Protein AF-A0A965V9J8-F1 (afdb_monomer_lite)

Sequence (349 aa):
MTADTRWGLYANRETKGDTLPFVKFGQVTANGVPYIILDPAKAKDGKNVIVLKGGAGRAYSQSFPQSVEIPVGVAATRLHFLGAVGGWAGVQGLPAQTVEIRFVGGRKQVVTHYAGRDFADYYPDDPEVPGSKIAAGLVKNHHVRTLVVGNPCNTNSLIAMNSAAGVPREQFFAMTALDENRARTQLAKKAGTPVESITNLCVWGNHSSTMYPDFFNAKIQNRPVTDVIGHREWLEKDFITIVQKRGAAIIEARGLSSAASAANAVVDTVRRLTTPTPAGDWFSVAVCSDGSYGIEKGLMFSYPIRTDGKKWEIVQGLPVGEFSRAKITATENELKEEKALVADLLPKA

pLDDT: mean 89.22, std 11.16, range [46.84, 98.88]

Secondary structure (DSSP, 8-state):
--B-TTS-SSS-TT-STT----S--EEEEETTEEEEE--TTTSTTS--B---S--STT-GGGGS-S-------S--S----S--EETTTTSTTSEEEEEEEE-TTS-EEEEEEEBTTTBEESSTT---STT----TTTTTTS---EEE-SSSHHHHHHHHHHH-TTS-GGGEEE--HHHHHHHHHHHHHHHTS-GGGEES-EEEB-SSTT-EEETTT-EETTEEHHHHH--HHIIIIIIHHHHHTHHHHHHHHHSS--HHHHHHHHHHHHHHHHSPPPTT--EEEEEE--SGGGPPTT-EEEEEEEE-SS-EEEPP-----HHHHHHHHHHHHHHHHHHHHTGGGSPP-

Structure (mmCIF, N/CA/C/O backbone):
data_AF-A0A965V9J8-F1
#
_entry.id   AF-A0A965V9J8-F1
#
loop_
_atom_site.group_PDB
_atom_site.id
_atom_site.type_symbol
_atom_site.label_atom_id
_atom_site.label_alt_id
_atom_site.label_comp_id
_atom_site.label_asym_id
_atom_site.label_entity_id
_atom_site.label_seq_id
_atom_site.pdbx_PDB_ins_code
_atom_site.Cartn_x
_atom_site.Cartn_y
_atom_site.Cartn_z
_atom_site.occupancy
_atom_site.B_iso_or_equiv
_atom_site.auth_seq_id
_atom_site.auth_comp_id
_atom_site.auth_asym_id
_atom_site.auth_atom_id
_atom_site.pdbx_PDB_model_num
ATOM 1 N N . MET A 1 1 ? 28.118 -18.729 -27.537 1.00 89.25 1 MET A N 1
ATOM 2 C CA . MET A 1 1 ? 27.488 -17.553 -26.892 1.00 89.25 1 MET A CA 1
ATOM 3 C C . MET A 1 1 ? 28.586 -16.576 -26.485 1.00 89.25 1 MET A C 1
ATOM 5 O O . MET A 1 1 ? 29.731 -17.001 -26.376 1.00 89.25 1 MET A O 1
ATOM 9 N N . THR A 1 2 ? 28.292 -15.288 -26.298 1.00 92.50 2 THR A N 1
ATOM 10 C CA . THR A 1 2 ? 29.314 -14.273 -25.949 1.00 92.50 2 THR A CA 1
ATOM 11 C C . THR A 1 2 ? 29.105 -13.640 -24.583 1.00 92.50 2 THR A C 1
ATOM 13 O O . THR A 1 2 ? 30.096 -13.225 -23.986 1.00 92.50 2 THR A O 1
ATOM 16 N N . ALA A 1 3 ? 27.880 -13.648 -24.051 1.00 92.56 3 ALA A N 1
ATOM 17 C CA . ALA A 1 3 ? 27.557 -13.004 -22.782 1.00 92.56 3 ALA A CA 1
ATOM 18 C C . ALA A 1 3 ? 26.721 -13.893 -21.841 1.00 92.56 3 ALA A C 1
ATOM 20 O O . ALA A 1 3 ? 26.091 -14.869 -22.262 1.00 92.56 3 ALA A O 1
ATOM 21 N N . ASP A 1 4 ? 26.753 -13.530 -20.558 1.00 93.00 4 ASP A N 1
ATOM 22 C CA . ASP A 1 4 ? 26.039 -14.148 -19.435 1.00 93.00 4 ASP A CA 1
ATOM 23 C C . ASP A 1 4 ? 24.933 -13.194 -18.974 1.00 93.00 4 ASP A C 1
ATOM 25 O O . ASP A 1 4 ? 25.220 -12.083 -18.524 1.00 93.00 4 ASP A O 1
ATOM 29 N N . THR A 1 5 ? 23.674 -13.623 -19.065 1.00 89.62 5 THR A N 1
ATOM 30 C CA . THR A 1 5 ? 22.523 -12.761 -18.757 1.00 89.62 5 THR A CA 1
ATOM 31 C C . THR A 1 5 ? 22.351 -12.397 -17.284 1.00 89.62 5 THR A C 1
ATOM 33 O O . THR A 1 5 ? 21.452 -11.624 -16.957 1.00 89.62 5 THR A O 1
ATOM 36 N N . ARG A 1 6 ? 23.188 -12.919 -16.379 1.00 88.00 6 ARG A N 1
ATOM 37 C CA . ARG A 1 6 ? 23.206 -12.519 -14.959 1.00 88.00 6 ARG A CA 1
ATOM 38 C C . ARG A 1 6 ? 23.906 -11.173 -14.725 1.00 88.00 6 ARG A C 1
ATOM 40 O O . ARG A 1 6 ? 23.769 -10.590 -13.645 1.00 88.00 6 ARG A O 1
ATOM 47 N N . TRP A 1 7 ? 24.649 -10.687 -15.717 1.00 90.81 7 TRP A N 1
ATOM 48 C CA . TRP A 1 7 ? 25.423 -9.444 -15.670 1.00 90.81 7 TRP A CA 1
ATOM 49 C C . TRP A 1 7 ? 24.949 -8.464 -16.740 1.00 90.81 7 TRP A C 1
ATOM 51 O O . TRP A 1 7 ? 24.237 -8.851 -17.668 1.00 90.81 7 TRP A O 1
ATOM 61 N N . GLY A 1 8 ? 25.339 -7.197 -16.595 1.00 88.38 8 GLY A N 1
ATOM 62 C CA . GLY A 1 8 ? 25.054 -6.182 -17.604 1.00 88.38 8 GLY A CA 1
ATOM 63 C C . GLY A 1 8 ? 25.696 -6.526 -18.948 1.00 88.38 8 GLY A C 1
ATOM 64 O O . GLY A 1 8 ? 26.808 -7.069 -19.005 1.00 88.38 8 GLY A O 1
ATOM 65 N N . LEU A 1 9 ? 24.954 -6.272 -20.026 1.00 88.25 9 LEU A N 1
ATOM 66 C CA . LEU A 1 9 ? 25.251 -6.796 -21.363 1.00 88.25 9 LEU A CA 1
ATOM 67 C C . LEU A 1 9 ? 25.902 -5.771 -22.296 1.00 88.25 9 LEU A C 1
ATOM 69 O O . LEU A 1 9 ? 26.694 -6.161 -23.153 1.00 88.25 9 LEU A O 1
ATOM 73 N N . TYR A 1 10 ? 25.598 -4.480 -22.151 1.00 85.75 10 TYR A N 1
ATOM 74 C CA . TYR A 1 10 ? 26.015 -3.446 -23.099 1.00 85.75 10 TYR A CA 1
ATOM 75 C C . TYR A 1 10 ? 26.977 -2.439 -22.477 1.00 85.75 10 TYR A C 1
ATOM 77 O O . TYR A 1 10 ? 28.063 -2.236 -23.028 1.00 85.75 10 TYR A O 1
ATOM 85 N N . ALA A 1 11 ? 26.598 -1.811 -21.359 1.00 85.56 11 ALA A N 1
ATOM 86 C CA . ALA A 1 11 ? 27.325 -0.682 -20.777 1.00 85.56 11 ALA A CA 1
ATOM 87 C C . ALA A 1 11 ? 28.535 -1.129 -19.942 1.00 85.56 11 ALA A C 1
ATOM 89 O O . ALA A 1 11 ? 29.664 -0.743 -20.244 1.00 85.56 11 ALA A O 1
ATOM 90 N N . ASN A 1 12 ? 28.308 -1.957 -18.920 1.00 89.06 12 ASN A N 1
ATOM 91 C CA . ASN A 1 12 ? 29.317 -2.639 -18.099 1.00 89.06 12 ASN A CA 1
ATOM 92 C C . ASN A 1 12 ? 28.675 -3.827 -17.362 1.00 89.06 12 ASN A C 1
ATOM 94 O O . ASN A 1 12 ? 27.459 -3.988 -17.404 1.00 89.06 12 ASN A O 1
ATOM 98 N N . ARG A 1 13 ? 29.477 -4.662 -16.689 1.00 88.81 13 ARG A N 1
ATOM 99 C CA . ARG A 1 13 ? 28.992 -5.899 -16.046 1.00 88.81 13 ARG A CA 1
ATOM 100 C C . ARG A 1 13 ? 28.085 -5.635 -14.841 1.00 88.81 13 ARG A C 1
ATOM 102 O O . ARG A 1 13 ? 27.276 -6.492 -14.477 1.00 88.81 13 ARG A O 1
ATOM 109 N N . GLU A 1 14 ? 28.225 -4.473 -14.220 1.00 88.62 14 GLU A N 1
ATOM 110 C CA . GLU A 1 14 ? 27.513 -4.061 -13.015 1.00 88.62 14 GLU A CA 1
ATOM 111 C C . GLU A 1 14 ? 26.159 -3.411 -13.332 1.00 88.62 14 GLU A C 1
ATOM 113 O O . GLU A 1 14 ? 25.278 -3.368 -12.470 1.00 88.62 14 GLU A O 1
ATOM 118 N N . THR A 1 15 ? 25.967 -2.947 -14.569 1.00 81.81 15 THR A N 1
ATOM 119 C CA . THR A 1 15 ? 24.733 -2.298 -15.018 1.00 81.81 15 THR A CA 1
ATOM 120 C C . THR A 1 15 ? 23.590 -3.305 -14.975 1.00 81.81 15 THR A C 1
ATOM 122 O O . THR A 1 15 ? 23.635 -4.359 -15.595 1.00 81.81 15 THR A O 1
ATOM 125 N N . LYS A 1 16 ? 22.556 -3.014 -14.180 1.00 74.81 16 LYS A N 1
ATOM 126 C CA . LYS A 1 16 ? 21.383 -3.896 -14.057 1.00 74.81 16 LYS A CA 1
ATOM 127 C C . LYS A 1 16 ? 20.303 -3.596 -15.091 1.00 74.81 16 LYS A C 1
ATOM 129 O O . LYS A 1 16 ? 19.555 -4.499 -15.454 1.00 74.81 16 LYS A O 1
ATOM 134 N N . GLY A 1 17 ? 20.253 -2.356 -15.581 1.00 70.31 17 GLY A N 1
ATOM 135 C CA . GLY A 1 17 ? 19.243 -1.892 -16.535 1.00 70.31 17 GLY A CA 1
ATOM 136 C C . GLY A 1 17 ? 19.316 -2.549 -17.915 1.00 70.31 17 GLY A C 1
ATOM 137 O O . GLY A 1 17 ? 18.330 -2.516 -18.639 1.00 70.31 17 GLY A O 1
ATOM 138 N N . ASP A 1 18 ? 20.441 -3.173 -18.265 1.00 75.81 18 ASP A N 1
ATOM 139 C CA . ASP A 1 18 ? 20.640 -3.888 -19.529 1.00 75.81 18 ASP A CA 1
ATOM 140 C C . ASP A 1 18 ? 20.826 -5.406 -19.356 1.00 75.81 18 ASP A C 1
ATOM 142 O O . ASP A 1 18 ? 21.338 -6.089 -20.243 1.00 75.81 18 ASP A O 1
ATOM 146 N N . THR A 1 19 ? 20.404 -5.953 -18.216 1.00 82.25 19 THR A N 1
ATOM 147 C CA . THR A 1 19 ? 20.368 -7.406 -17.994 1.00 82.25 19 THR A CA 1
ATOM 148 C C . THR A 1 19 ? 19.148 -8.043 -18.670 1.00 82.25 19 THR A C 1
ATOM 150 O O . THR A 1 19 ? 18.129 -7.390 -18.888 1.00 82.25 19 THR A O 1
ATOM 153 N N . LEU A 1 20 ? 19.221 -9.347 -18.967 1.00 77.94 20 LEU A N 1
ATOM 154 C CA . LEU A 1 20 ? 18.093 -10.135 -19.490 1.00 77.94 20 LEU A CA 1
ATOM 155 C C . LEU A 1 20 ? 17.695 -11.238 -18.492 1.00 77.94 20 LEU A C 1
ATOM 157 O O . LEU A 1 20 ? 18.110 -12.392 -18.639 1.00 77.94 20 LEU A O 1
ATOM 161 N N . PRO A 1 21 ? 16.912 -10.918 -17.448 1.00 75.50 21 PRO A N 1
ATOM 162 C CA . PRO A 1 21 ? 16.489 -11.912 -16.472 1.00 75.50 21 PRO A CA 1
ATOM 163 C C . PRO A 1 21 ? 15.456 -12.868 -17.084 1.00 75.50 21 PRO A C 1
ATOM 165 O O . PRO A 1 21 ? 14.362 -12.465 -17.475 1.00 75.50 21 PRO A O 1
ATOM 168 N N . PHE A 1 22 ? 15.781 -14.160 -17.133 1.00 75.94 22 PHE A N 1
ATOM 169 C CA . PHE A 1 22 ? 14.836 -15.200 -17.537 1.00 75.94 22 PHE A CA 1
ATOM 170 C C . PHE A 1 22 ? 14.153 -15.816 -16.315 1.00 75.94 22 PHE A C 1
ATOM 172 O O . PHE A 1 22 ? 14.812 -16.273 -15.385 1.00 75.94 22 PHE A O 1
ATOM 179 N N . VAL A 1 23 ? 12.819 -15.877 -16.346 1.00 71.94 23 VAL A N 1
ATOM 180 C CA . VAL A 1 23 ? 11.998 -16.497 -15.284 1.00 71.94 23 VAL A CA 1
ATOM 181 C C . VAL A 1 23 ? 12.105 -18.026 -15.306 1.00 71.94 23 VAL A C 1
ATOM 183 O O . VAL A 1 23 ? 11.914 -18.690 -14.290 1.00 71.94 23 VAL A O 1
ATOM 186 N N . LYS A 1 24 ? 12.410 -18.603 -16.473 1.00 78.94 24 LYS A N 1
ATOM 187 C CA . LYS A 1 24 ? 12.528 -20.047 -16.676 1.00 78.94 24 LYS A CA 1
ATOM 188 C C . LYS A 1 24 ? 13.646 -20.361 -17.666 1.00 78.94 24 LYS A C 1
ATOM 190 O O . LYS A 1 24 ? 13.729 -19.742 -18.724 1.00 78.94 24 LYS A O 1
ATOM 195 N N . PHE A 1 25 ? 14.439 -21.377 -17.338 1.00 86.75 25 PHE A N 1
ATOM 196 C CA . PHE A 1 25 ? 15.420 -21.999 -18.228 1.00 86.75 25 PHE A CA 1
ATOM 197 C C . PHE A 1 25 ? 14.926 -23.372 -18.714 1.00 86.75 25 PHE A C 1
ATOM 199 O O . PHE A 1 25 ? 14.024 -23.971 -18.123 1.00 86.75 25 PHE A O 1
ATOM 206 N N . GLY A 1 26 ? 15.523 -23.885 -19.787 1.00 88.06 26 GLY A N 1
ATOM 207 C CA . GLY A 1 26 ? 15.118 -25.120 -20.454 1.00 88.06 26 GLY A CA 1
ATOM 208 C C . GLY A 1 26 ? 14.052 -24.886 -21.523 1.00 88.06 26 GLY A C 1
ATOM 209 O O . GLY A 1 26 ? 14.009 -23.829 -22.152 1.00 88.06 26 GLY A O 1
ATOM 210 N N . GLN A 1 27 ? 13.205 -25.889 -21.758 1.00 89.12 27 GLN A N 1
ATOM 211 C CA . GLN A 1 27 ? 12.199 -25.824 -22.813 1.00 89.12 27 GLN A CA 1
ATOM 212 C C . GLN A 1 27 ? 11.064 -24.849 -22.455 1.00 89.12 27 GLN A C 1
ATOM 214 O O . GLN A 1 27 ? 10.390 -24.969 -21.419 1.00 89.12 27 GLN A O 1
ATOM 219 N N . VAL A 1 28 ? 10.846 -23.889 -23.349 1.00 84.19 28 VAL A N 1
ATOM 220 C CA . VAL A 1 28 ? 9.768 -22.900 -23.305 1.00 84.19 28 VAL A CA 1
ATOM 221 C C . VAL A 1 28 ? 9.106 -22.809 -24.675 1.00 84.19 28 VAL A C 1
ATOM 223 O O . VAL A 1 28 ? 9.735 -23.099 -25.687 1.00 84.19 28 VAL A O 1
ATOM 226 N N . THR A 1 29 ? 7.849 -22.384 -24.721 1.00 80.56 29 THR A N 1
ATOM 227 C CA . THR A 1 29 ? 7.136 -22.154 -25.982 1.00 80.56 29 THR A CA 1
ATOM 228 C C . THR A 1 29 ? 6.704 -20.698 -26.038 1.00 80.56 29 THR A C 1
ATOM 230 O O . THR A 1 29 ? 6.077 -20.214 -25.099 1.00 80.56 29 THR A O 1
ATOM 233 N N . ALA A 1 30 ? 7.013 -20.009 -27.133 1.00 73.81 30 ALA A N 1
ATOM 234 C CA . ALA A 1 30 ? 6.567 -18.644 -27.395 1.00 73.81 30 ALA A CA 1
ATOM 235 C C . ALA A 1 30 ? 5.931 -18.587 -28.788 1.00 73.81 30 ALA A C 1
ATOM 237 O O . ALA A 1 30 ? 6.538 -19.026 -29.760 1.00 73.81 30 ALA A O 1
ATOM 238 N N . ASN A 1 31 ? 4.692 -18.090 -28.888 1.00 74.25 31 ASN A N 1
ATOM 239 C CA . ASN A 1 31 ? 3.922 -18.039 -30.143 1.00 74.25 31 ASN A CA 1
ATOM 240 C C . ASN A 1 31 ? 3.857 -19.387 -30.893 1.00 74.25 31 ASN A C 1
ATOM 242 O O . ASN A 1 31 ? 3.966 -19.439 -32.114 1.00 74.25 31 ASN A O 1
ATOM 246 N N . GLY A 1 32 ? 3.724 -20.494 -30.154 1.00 80.56 32 GLY A N 1
ATOM 247 C CA . GLY A 1 32 ? 3.697 -21.847 -30.724 1.00 80.56 32 GLY A CA 1
ATOM 248 C C . GLY A 1 32 ? 5.060 -22.384 -31.180 1.00 80.56 32 GLY A C 1
ATOM 249 O O . GLY A 1 32 ? 5.134 -23.526 -31.623 1.00 80.56 32 GLY A O 1
ATOM 250 N N . VAL A 1 33 ? 6.141 -21.609 -31.037 1.00 79.31 33 VAL A N 1
ATOM 251 C CA . VAL A 1 33 ? 7.507 -22.024 -31.378 1.00 79.31 33 VAL A CA 1
ATOM 252 C C . VAL A 1 33 ? 8.245 -22.474 -30.112 1.00 79.31 33 VAL A C 1
ATOM 254 O O . VAL A 1 33 ? 8.288 -21.721 -29.132 1.00 79.31 33 VAL A O 1
ATOM 257 N N . PRO A 1 34 ? 8.818 -23.690 -30.090 1.00 81.19 34 PRO A N 1
ATOM 258 C CA . PRO A 1 34 ? 9.616 -24.158 -28.967 1.00 81.19 34 PRO A CA 1
ATOM 259 C C . PRO A 1 34 ? 11.022 -23.544 -28.997 1.00 81.19 34 PRO A C 1
ATOM 261 O O . PRO A 1 34 ? 11.698 -23.546 -30.023 1.00 81.19 34 PRO A O 1
ATOM 264 N N . TYR A 1 35 ? 11.483 -23.087 -27.838 1.00 84.00 35 TYR A N 1
ATOM 265 C CA . TYR A 1 35 ? 12.840 -22.615 -27.590 1.00 84.00 35 TYR A CA 1
ATOM 266 C C . TYR A 1 35 ? 13.450 -23.375 -26.415 1.00 84.00 35 TYR A C 1
ATOM 268 O O . TYR A 1 35 ? 12.754 -23.783 -25.484 1.00 84.00 35 TYR A O 1
ATOM 276 N N . ILE A 1 36 ? 14.771 -23.527 -26.439 1.00 86.12 36 ILE A N 1
ATOM 277 C CA . ILE A 1 36 ? 15.546 -24.007 -25.296 1.00 86.12 36 ILE A CA 1
ATOM 278 C C . ILE A 1 36 ? 16.350 -22.820 -24.775 1.00 86.12 36 ILE A C 1
ATOM 280 O O . ILE A 1 36 ? 17.315 -22.396 -25.407 1.00 86.12 36 ILE A O 1
ATOM 284 N N . ILE A 1 37 ? 15.945 -22.273 -23.629 1.00 87.12 37 ILE A N 1
ATOM 285 C CA . ILE A 1 37 ? 16.686 -21.197 -22.966 1.00 87.12 37 ILE A CA 1
ATOM 286 C C . ILE A 1 37 ? 17.807 -21.829 -22.142 1.00 87.12 37 ILE A C 1
ATOM 288 O O . ILE A 1 37 ? 17.550 -22.602 -21.217 1.00 87.12 37 ILE A O 1
ATOM 292 N N . LEU A 1 38 ? 19.056 -21.503 -22.468 1.00 89.94 38 LEU A N 1
ATOM 293 C CA . LEU A 1 38 ? 20.221 -22.013 -21.750 1.00 89.94 38 LEU A CA 1
ATOM 294 C C . LEU A 1 38 ? 20.376 -21.322 -20.390 1.00 89.94 38 LEU A C 1
ATOM 296 O O . LEU A 1 38 ? 20.289 -20.097 -20.285 1.00 89.94 38 LEU A O 1
ATOM 300 N N . ASP A 1 39 ? 20.640 -22.124 -19.361 1.00 92.38 39 ASP A N 1
ATOM 301 C CA . ASP A 1 39 ? 20.962 -21.652 -18.015 1.00 92.38 39 ASP A CA 1
ATOM 302 C C . ASP A 1 39 ? 22.462 -21.311 -17.936 1.00 92.38 39 ASP A C 1
ATOM 304 O O . ASP A 1 39 ? 23.291 -22.223 -18.045 1.00 92.38 39 ASP A O 1
ATOM 308 N N . PRO A 1 40 ? 22.845 -20.037 -17.738 1.00 92.81 40 PRO A N 1
ATOM 309 C CA . PRO A 1 40 ? 24.250 -19.645 -17.674 1.00 92.81 40 PRO A CA 1
ATOM 310 C C . PRO A 1 40 ? 24.965 -20.246 -16.458 1.00 92.81 40 PRO A C 1
ATOM 312 O O . PRO A 1 40 ? 26.178 -20.418 -16.495 1.00 92.81 40 PRO A O 1
ATOM 315 N N . ALA A 1 41 ? 24.250 -20.628 -15.394 1.00 91.62 41 ALA A N 1
ATOM 316 C CA . ALA A 1 41 ? 24.854 -21.324 -14.259 1.00 91.62 41 ALA A CA 1
ATOM 317 C C . ALA A 1 41 ? 25.255 -22.771 -14.593 1.00 91.62 41 ALA A C 1
ATOM 319 O O . ALA A 1 41 ? 26.088 -23.349 -13.899 1.00 91.62 41 ALA A O 1
ATOM 320 N N . LYS A 1 42 ? 24.673 -23.354 -15.649 1.00 92.44 42 LYS A N 1
ATOM 321 C CA . LYS A 1 42 ? 24.945 -24.726 -16.110 1.00 92.44 42 LYS A CA 1
ATOM 322 C C . LYS A 1 42 ? 25.746 -24.772 -17.413 1.00 92.44 42 LYS A C 1
ATOM 324 O O . LYS A 1 42 ? 26.225 -25.837 -17.797 1.00 92.44 42 LYS A O 1
ATOM 329 N N . ALA A 1 43 ? 25.878 -23.644 -18.108 1.00 89.62 43 ALA A N 1
ATOM 330 C CA . ALA A 1 43 ? 26.661 -23.534 -19.330 1.00 89.62 43 ALA A CA 1
ATOM 331 C C . ALA A 1 43 ? 28.163 -23.661 -19.032 1.00 89.62 43 ALA A C 1
ATOM 333 O O . ALA A 1 43 ? 28.678 -23.040 -18.105 1.00 89.62 43 ALA A O 1
ATOM 334 N N . LYS A 1 44 ? 28.886 -24.428 -19.858 1.00 88.19 44 LYS A N 1
ATOM 335 C CA . LYS A 1 44 ? 30.325 -24.705 -19.677 1.00 88.19 44 LYS A CA 1
ATOM 336 C C . LYS A 1 44 ? 31.189 -23.437 -19.642 1.00 88.19 44 LYS A C 1
ATOM 338 O O . LYS A 1 44 ? 32.196 -23.404 -18.947 1.00 88.19 44 LYS A O 1
ATOM 343 N N . ASP A 1 45 ? 30.810 -22.418 -20.405 1.00 89.12 45 ASP A N 1
ATOM 344 C CA . ASP A 1 45 ? 31.500 -21.128 -20.503 1.00 89.12 45 ASP A CA 1
ATOM 345 C C . ASP A 1 45 ? 30.783 -20.004 -19.735 1.00 89.12 45 ASP A C 1
ATOM 347 O O . ASP A 1 45 ? 31.195 -18.846 -19.814 1.00 89.12 45 ASP A O 1
ATOM 351 N N . GLY A 1 46 ? 29.710 -20.336 -19.008 1.00 92.00 46 GLY A N 1
ATOM 352 C CA . GLY A 1 46 ? 28.868 -19.384 -18.290 1.00 92.00 46 GLY A CA 1
ATOM 353 C C . GLY A 1 46 ? 27.999 -18.492 -19.180 1.00 92.00 46 GLY A C 1
ATOM 354 O O . GLY A 1 46 ? 27.343 -17.594 -18.660 1.00 92.00 46 GLY A O 1
ATOM 355 N N . LYS A 1 47 ? 27.989 -18.693 -20.505 1.00 92.81 47 LYS A N 1
ATOM 356 C CA . LYS A 1 47 ? 27.345 -17.790 -21.467 1.00 92.81 47 LYS A CA 1
ATOM 357 C C . LYS A 1 47 ? 26.093 -18.428 -22.054 1.00 92.81 47 LYS A C 1
ATOM 359 O O . LYS A 1 47 ? 26.077 -19.603 -22.410 1.00 92.81 47 LYS A O 1
ATOM 364 N N . ASN A 1 48 ? 25.045 -17.633 -22.225 1.00 91.31 48 ASN A N 1
ATOM 365 C CA . ASN A 1 48 ? 23.744 -18.116 -22.692 1.00 91.31 48 ASN A CA 1
ATOM 366 C C . ASN A 1 48 ? 23.081 -17.226 -23.753 1.00 91.31 48 ASN A C 1
ATOM 368 O O . ASN A 1 48 ? 22.062 -17.632 -24.307 1.00 91.31 48 ASN A O 1
ATOM 372 N N . VAL A 1 49 ? 23.665 -16.069 -24.085 1.00 90.19 49 VAL A N 1
ATOM 373 C CA . VAL A 1 49 ? 23.185 -15.185 -25.163 1.00 90.19 49 VAL A CA 1
ATOM 374 C C . VAL A 1 49 ? 24.319 -14.684 -26.057 1.00 90.19 49 VAL A C 1
ATOM 376 O O . VAL A 1 49 ? 25.507 -14.779 -25.723 1.00 90.19 49 VAL A O 1
ATOM 379 N N . ILE A 1 50 ? 23.948 -14.159 -27.223 1.00 89.00 50 ILE A N 1
ATOM 380 C CA . ILE A 1 50 ? 24.868 -13.548 -28.182 1.00 89.00 50 ILE A CA 1
ATOM 381 C C . ILE A 1 50 ? 24.674 -12.044 -28.135 1.00 89.00 50 ILE A C 1
ATOM 383 O O . ILE A 1 50 ? 23.644 -11.529 -28.550 1.00 89.00 50 ILE A O 1
ATOM 387 N N . VAL A 1 51 ? 25.704 -11.360 -27.664 1.00 89.38 51 VAL A N 1
ATOM 388 C CA . VAL A 1 51 ? 25.892 -9.923 -27.816 1.00 89.38 51 VAL A CA 1
ATOM 389 C C . VAL A 1 51 ? 27.135 -9.728 -28.675 1.00 89.38 51 VAL A C 1
ATOM 391 O O . VAL A 1 51 ? 28.214 -10.226 -28.340 1.00 89.38 51 VAL A O 1
ATOM 394 N N . LEU A 1 52 ? 26.969 -9.079 -29.821 1.00 89.00 52 LEU A N 1
ATOM 395 C CA . LEU A 1 52 ? 28.072 -8.770 -30.726 1.00 89.00 52 LEU A CA 1
ATOM 396 C C . LEU A 1 52 ? 28.684 -7.415 -30.374 1.00 89.00 52 LEU A C 1
ATOM 398 O O . LEU A 1 52 ? 28.098 -6.624 -29.633 1.00 89.00 52 LEU A O 1
ATOM 402 N N . LYS A 1 53 ? 29.869 -7.155 -30.926 1.00 90.00 53 LYS A N 1
ATOM 403 C CA . LYS A 1 53 ? 30.555 -5.870 -30.801 1.00 90.00 53 LYS A CA 1
ATOM 404 C C . LYS A 1 53 ? 29.645 -4.703 -31.199 1.00 90.00 53 LYS A C 1
ATOM 406 O O . LYS A 1 53 ? 29.172 -4.666 -32.332 1.00 90.00 53 LYS A O 1
ATOM 411 N N . GLY A 1 54 ? 29.468 -3.726 -30.312 1.00 84.31 54 GLY A N 1
ATOM 412 C CA . GLY A 1 54 ? 28.638 -2.546 -30.573 1.00 84.31 54 GLY A CA 1
ATOM 413 C C . GLY A 1 54 ? 28.616 -1.549 -29.412 1.00 84.31 54 GLY A C 1
ATOM 414 O O . GLY A 1 54 ? 29.443 -1.630 -28.508 1.00 84.31 54 GLY A O 1
ATOM 415 N N . GLY A 1 55 ? 27.669 -0.606 -29.448 1.00 77.38 55 GLY A N 1
ATOM 416 C CA . GLY A 1 55 ? 27.456 0.396 -28.394 1.00 77.38 55 GLY A CA 1
ATOM 417 C C . GLY A 1 55 ? 28.298 1.673 -28.537 1.00 77.38 55 GLY A C 1
ATOM 418 O O . GLY A 1 55 ? 29.293 1.713 -29.259 1.00 77.38 55 GLY A O 1
ATOM 419 N N . ALA A 1 56 ? 27.889 2.746 -27.854 1.00 74.75 56 ALA A N 1
ATOM 420 C CA . ALA A 1 56 ? 28.560 4.046 -27.922 1.00 74.75 56 ALA A CA 1
ATOM 421 C C . ALA A 1 56 ? 29.872 4.081 -27.108 1.00 74.75 56 ALA A C 1
ATOM 423 O O . ALA A 1 56 ? 29.945 3.557 -25.996 1.00 74.75 56 ALA A O 1
ATOM 424 N N . GLY A 1 57 ? 30.901 4.765 -27.624 1.00 79.56 57 GLY A N 1
ATOM 425 C CA . GLY A 1 57 ? 32.118 5.101 -26.872 1.00 79.56 57 GLY A CA 1
ATOM 426 C C . GLY A 1 57 ? 32.838 3.896 -26.245 1.00 79.56 57 GLY A C 1
ATOM 427 O O . GLY A 1 57 ? 33.286 3.001 -26.954 1.00 79.56 57 GLY A O 1
ATOM 428 N N . ARG A 1 58 ? 32.980 3.900 -24.907 1.00 80.69 58 ARG A N 1
ATOM 429 C CA . ARG A 1 58 ? 33.674 2.864 -24.106 1.00 80.69 58 ARG A CA 1
ATOM 430 C C . ARG A 1 58 ? 32.739 1.763 -23.575 1.00 80.69 58 ARG A C 1
ATOM 432 O O . ARG A 1 58 ? 33.032 1.178 -22.534 1.00 80.69 58 ARG A O 1
ATOM 439 N N . ALA A 1 59 ? 31.603 1.521 -24.227 1.00 87.12 59 ALA A N 1
ATOM 440 C CA . ALA A 1 59 ? 30.665 0.478 -23.815 1.00 87.12 59 ALA A CA 1
ATOM 441 C C . ALA A 1 59 ? 31.363 -0.888 -23.693 1.00 87.12 59 ALA A C 1
ATOM 443 O O . ALA A 1 59 ? 32.176 -1.253 -24.540 1.00 87.12 59 ALA A O 1
ATOM 444 N N . TYR A 1 60 ? 31.028 -1.667 -22.666 1.00 89.69 60 TYR A N 1
ATOM 445 C CA . TYR A 1 60 ? 31.589 -3.003 -22.452 1.00 89.69 60 TYR A CA 1
ATOM 446 C C . TYR A 1 60 ? 31.398 -3.932 -23.655 1.00 89.69 60 TYR A C 1
ATOM 448 O O . TYR A 1 60 ? 32.308 -4.685 -24.008 1.00 89.69 60 TYR A O 1
ATOM 456 N N . SER A 1 61 ? 30.268 -3.809 -24.351 1.00 89.81 61 SER A N 1
ATOM 457 C CA . SER A 1 61 ? 29.993 -4.541 -25.592 1.00 89.81 61 SER A CA 1
ATOM 458 C C . SER A 1 61 ? 30.997 -4.265 -26.723 1.00 89.81 61 SER A C 1
ATOM 460 O O . SER A 1 61 ? 31.150 -5.114 -27.594 1.00 89.81 61 SER A O 1
ATOM 462 N N . GLN A 1 62 ? 31.786 -3.182 -26.692 1.00 91.00 62 GLN A N 1
ATOM 463 C CA . GLN A 1 62 ? 32.903 -2.973 -27.633 1.00 91.00 62 GLN A CA 1
ATOM 464 C C . GLN A 1 62 ? 34.023 -4.019 -27.492 1.00 91.00 62 GLN A C 1
ATOM 466 O O . GLN A 1 62 ? 34.821 -4.194 -28.415 1.00 91.00 62 GLN A O 1
ATOM 471 N N . SER A 1 63 ? 34.090 -4.718 -26.353 1.00 91.56 63 SER A N 1
ATOM 472 C CA . SER A 1 63 ? 35.045 -5.810 -26.114 1.00 91.56 63 SER A CA 1
ATOM 473 C C . SER A 1 63 ? 34.594 -7.162 -26.682 1.00 91.56 63 SER A C 1
ATOM 475 O O . SER A 1 63 ? 35.380 -8.108 -26.721 1.00 91.56 63 SER A O 1
ATOM 477 N N . PHE A 1 64 ? 33.339 -7.277 -27.122 1.00 92.62 64 PHE A N 1
ATOM 478 C CA . PHE A 1 64 ? 32.791 -8.514 -27.670 1.00 92.62 64 PHE A CA 1
ATOM 479 C C . PHE A 1 64 ? 33.215 -8.738 -29.126 1.00 92.62 64 PHE A C 1
ATOM 481 O O . PHE A 1 64 ? 33.636 -7.801 -29.808 1.00 92.62 64 PHE A O 1
ATOM 488 N N . PRO A 1 65 ? 33.149 -9.984 -29.631 1.00 94.00 65 PRO A N 1
ATOM 489 C CA . PRO A 1 65 ? 33.508 -10.265 -31.014 1.00 94.00 65 PRO A CA 1
ATOM 490 C C . PRO A 1 65 ? 32.466 -9.707 -31.994 1.00 94.00 65 PRO A C 1
ATOM 492 O O . PRO A 1 65 ? 31.281 -9.591 -31.680 1.00 94.00 65 PRO A O 1
ATOM 495 N N . GLN A 1 66 ? 32.907 -9.384 -33.211 1.00 92.12 66 GLN A N 1
ATOM 496 C CA . GLN A 1 66 ? 32.022 -8.939 -34.299 1.00 92.12 66 GLN A CA 1
ATOM 497 C C . GLN A 1 66 ? 31.201 -10.083 -34.910 1.00 92.12 66 GLN A C 1
ATOM 499 O O . GLN A 1 66 ? 30.169 -9.836 -35.527 1.00 92.12 66 GLN A O 1
ATOM 504 N N . SER A 1 67 ? 31.641 -11.328 -34.740 1.00 92.56 67 SER A N 1
ATOM 505 C CA . SER A 1 67 ? 30.978 -12.517 -35.266 1.00 92.56 67 SER A CA 1
ATOM 506 C C . SER A 1 67 ? 31.103 -13.685 -34.292 1.00 92.56 67 SER A C 1
ATOM 508 O O . SER A 1 67 ? 32.012 -13.744 -33.463 1.00 92.56 67 SER A O 1
ATOM 510 N N . VAL A 1 68 ? 30.154 -14.616 -34.378 1.00 92.56 68 VAL A N 1
ATOM 511 C CA . VAL A 1 68 ? 30.127 -15.849 -33.586 1.00 92.56 68 VAL A CA 1
ATOM 512 C C . VAL A 1 68 ? 29.731 -16.987 -34.507 1.00 92.56 68 VAL A C 1
ATOM 514 O O . VAL A 1 68 ? 28.752 -16.875 -35.241 1.00 92.56 68 VAL A O 1
ATOM 517 N N . GLU A 1 69 ? 30.466 -18.091 -34.434 1.00 92.00 69 GLU A N 1
ATOM 518 C CA . GLU A 1 69 ? 30.092 -19.338 -35.090 1.00 92.00 69 GLU A CA 1
ATOM 519 C C . GLU A 1 69 ? 29.374 -20.250 -34.091 1.00 92.00 69 GLU A C 1
ATOM 521 O O . GLU A 1 69 ? 29.804 -20.399 -32.944 1.00 92.00 69 GLU A O 1
ATOM 526 N N . ILE A 1 70 ? 28.255 -20.841 -34.514 1.00 87.38 70 ILE A N 1
ATOM 527 C CA . ILE A 1 70 ? 27.462 -21.754 -33.688 1.00 87.38 70 ILE A CA 1
ATOM 528 C C . ILE A 1 70 ? 27.318 -23.072 -34.445 1.00 87.38 70 ILE A C 1
ATOM 530 O O . ILE A 1 70 ? 26.572 -23.124 -35.426 1.00 87.38 70 ILE A O 1
ATOM 534 N N . PRO A 1 71 ? 27.991 -24.147 -34.007 1.00 85.81 71 PRO A N 1
ATOM 535 C CA . PRO A 1 71 ? 27.786 -25.454 -34.604 1.00 85.81 71 PRO A CA 1
ATOM 536 C C . PRO A 1 71 ? 26.388 -25.963 -34.238 1.00 85.81 71 PRO A C 1
ATOM 538 O O . PRO A 1 71 ? 26.038 -26.080 -33.062 1.00 85.81 71 PRO A O 1
ATOM 541 N N . VAL A 1 72 ? 25.585 -26.278 -35.253 1.00 82.25 72 VAL A N 1
ATOM 542 C CA . VAL A 1 72 ? 24.253 -26.866 -35.080 1.00 82.25 72 VAL A CA 1
ATOM 543 C C . VAL A 1 72 ? 24.344 -28.350 -35.420 1.00 82.25 72 VAL A C 1
ATOM 545 O O . VAL A 1 72 ? 24.456 -28.728 -36.580 1.00 82.25 72 VAL A O 1
ATOM 548 N N . GLY A 1 73 ? 24.321 -29.199 -34.391 1.00 78.50 73 GLY A N 1
ATOM 549 C CA . GLY A 1 73 ? 24.448 -30.658 -34.515 1.00 78.50 73 GLY A CA 1
ATOM 550 C C . GLY A 1 73 ? 23.137 -31.391 -34.808 1.00 78.50 73 GLY A C 1
ATOM 551 O O . GLY A 1 73 ? 23.023 -32.572 -34.500 1.00 78.50 73 GLY A O 1
ATOM 552 N N . VAL A 1 74 ? 22.126 -30.695 -35.333 1.00 80.94 74 VAL A N 1
ATOM 553 C CA . VAL A 1 74 ? 20.795 -31.253 -35.601 1.00 80.94 74 VAL A CA 1
ATOM 554 C C . VAL A 1 74 ? 20.342 -30.897 -37.011 1.00 80.94 74 VAL A C 1
ATOM 556 O O . VAL A 1 74 ? 20.587 -29.792 -37.494 1.00 80.94 74 VAL A O 1
ATOM 559 N N . ALA A 1 75 ? 19.653 -31.829 -37.669 1.00 83.69 75 ALA A N 1
ATOM 560 C CA . ALA A 1 75 ? 18.954 -31.523 -38.909 1.00 83.69 75 ALA A CA 1
ATOM 561 C C . ALA A 1 75 ? 17.810 -30.541 -38.606 1.00 83.69 75 ALA A C 1
ATOM 563 O O . ALA A 1 75 ? 16.950 -30.823 -37.772 1.00 83.69 75 ALA A O 1
ATOM 564 N N . ALA A 1 76 ? 17.802 -29.392 -39.279 1.00 79.62 76 ALA A N 1
ATOM 565 C CA . ALA A 1 76 ? 16.786 -28.360 -39.109 1.00 79.62 76 ALA A CA 1
ATOM 566 C C . ALA A 1 76 ? 16.232 -27.933 -40.471 1.00 79.62 76 ALA A C 1
ATOM 568 O O . ALA A 1 76 ? 16.980 -27.755 -41.430 1.00 79.62 76 ALA A O 1
ATOM 569 N N . THR A 1 77 ? 14.915 -27.745 -40.553 1.00 81.31 77 THR A N 1
ATOM 570 C CA . THR A 1 77 ? 14.242 -27.222 -41.756 1.00 81.31 77 THR A CA 1
ATOM 571 C C . THR A 1 77 ? 14.010 -25.712 -41.689 1.00 81.31 77 THR A C 1
ATOM 573 O O . THR A 1 77 ? 13.736 -25.091 -42.715 1.00 81.31 77 THR A O 1
ATOM 576 N N . ARG A 1 78 ? 14.114 -25.110 -40.496 1.00 80.56 78 ARG A N 1
ATOM 577 C CA . ARG A 1 78 ? 13.944 -23.672 -40.236 1.00 80.56 78 ARG A CA 1
ATOM 578 C C . ARG A 1 78 ? 14.852 -23.220 -39.095 1.00 80.56 78 ARG A C 1
ATOM 580 O O . ARG A 1 78 ? 15.135 -23.998 -38.187 1.00 80.56 78 ARG A O 1
ATOM 587 N N . LEU A 1 79 ? 15.251 -21.951 -39.128 1.00 80.88 79 LEU A N 1
ATOM 588 C CA . LEU A 1 79 ? 15.934 -21.265 -38.033 1.00 80.88 79 LEU A CA 1
ATOM 589 C C . LEU A 1 79 ? 15.073 -20.082 -37.591 1.00 80.88 79 LEU A C 1
ATOM 591 O O . LEU A 1 79 ? 14.624 -19.298 -38.426 1.00 80.88 79 LEU A O 1
ATOM 595 N N . HIS A 1 80 ? 14.841 -19.969 -36.286 1.00 78.06 80 HIS A N 1
ATOM 596 C CA . HIS A 1 80 ? 14.091 -18.874 -35.680 1.00 78.06 80 HIS A CA 1
ATOM 597 C C . HIS A 1 80 ? 14.993 -18.129 -34.698 1.00 78.06 80 HIS A C 1
ATOM 599 O O . HIS A 1 80 ? 15.654 -18.754 -33.870 1.00 78.06 80 HIS A O 1
ATOM 605 N N . PHE A 1 81 ? 14.980 -16.800 -34.759 1.00 75.81 81 PHE A N 1
ATOM 606 C CA . PHE A 1 81 ? 15.717 -15.935 -33.842 1.00 75.81 81 PHE A CA 1
ATOM 607 C C . PHE A 1 81 ? 14.730 -15.299 -32.865 1.00 75.81 81 PHE A C 1
ATOM 609 O O . PHE A 1 81 ? 13.763 -14.662 -33.279 1.00 75.81 81 PHE A O 1
ATOM 616 N N . LEU A 1 82 ? 14.938 -15.517 -31.565 1.00 68.12 82 LEU A N 1
ATOM 617 C CA . LEU A 1 82 ? 14.131 -14.907 -30.510 1.00 68.12 82 LEU A CA 1
ATOM 618 C C . LEU A 1 82 ? 14.823 -13.622 -30.045 1.00 68.12 82 LEU A C 1
ATOM 620 O O . LEU A 1 82 ? 15.849 -13.702 -29.377 1.00 68.12 82 LEU A O 1
ATOM 624 N N . GLY A 1 83 ? 14.259 -12.463 -30.389 1.00 67.56 83 GLY A N 1
ATOM 625 C CA . GLY A 1 83 ? 14.738 -11.161 -29.909 1.00 67.56 83 GLY A CA 1
ATOM 626 C C . GLY A 1 83 ? 15.739 -10.470 -30.835 1.00 67.56 83 GLY A C 1
ATOM 627 O O . GLY A 1 83 ? 16.914 -10.341 -30.507 1.00 67.56 83 GLY A O 1
ATOM 628 N N . ALA A 1 84 ? 15.255 -9.966 -31.968 1.00 72.81 84 ALA A N 1
ATOM 629 C CA . ALA A 1 84 ? 16.001 -9.038 -32.809 1.00 72.81 84 ALA A CA 1
ATOM 630 C C . ALA A 1 84 ? 15.779 -7.605 -32.297 1.00 72.81 84 ALA A C 1
ATOM 632 O O . ALA A 1 84 ? 14.968 -6.860 -32.838 1.00 72.81 84 ALA A O 1
ATOM 633 N N . VAL A 1 85 ? 16.435 -7.259 -31.188 1.00 71.38 85 VAL A N 1
ATOM 634 C CA . VAL A 1 85 ? 16.362 -5.924 -30.575 1.00 71.38 85 VAL A CA 1
ATOM 635 C C . VAL A 1 85 ? 17.770 -5.346 -30.496 1.00 71.38 85 VAL A C 1
ATOM 637 O O . VAL A 1 85 ? 18.697 -6.039 -30.077 1.00 71.38 85 VAL A O 1
ATOM 640 N N . GLY A 1 86 ? 17.942 -4.096 -30.913 1.00 73.25 86 GLY A N 1
ATOM 641 C CA . GLY A 1 86 ? 19.208 -3.369 -30.843 1.00 73.25 86 GLY A CA 1
ATOM 642 C C . GLY A 1 86 ? 19.024 -1.981 -30.240 1.00 73.25 86 GLY A C 1
ATOM 643 O O . GLY A 1 86 ? 17.910 -1.485 -30.139 1.00 73.25 86 GLY A O 1
ATOM 644 N N . GLY A 1 87 ? 20.120 -1.350 -29.820 1.00 68.75 87 GLY A N 1
ATOM 645 C CA . GLY A 1 87 ? 20.109 0.070 -29.470 1.00 68.75 87 GLY A CA 1
ATOM 646 C C . GLY A 1 87 ? 20.390 0.921 -30.690 1.00 68.75 87 GLY A C 1
ATOM 647 O O . GLY A 1 87 ? 21.416 0.699 -31.334 1.00 68.75 87 GLY A O 1
ATOM 648 N N . TRP A 1 88 ? 19.515 1.888 -30.975 1.00 66.06 88 TRP A N 1
ATOM 649 C CA . TRP A 1 88 ? 19.589 2.736 -32.173 1.00 66.06 88 TRP A CA 1
ATOM 650 C C . TRP A 1 88 ? 19.358 1.952 -33.476 1.00 66.06 88 TRP A C 1
ATOM 652 O O . TRP A 1 88 ? 19.871 2.307 -34.538 1.00 66.06 88 TRP A O 1
ATOM 662 N N . ALA A 1 89 ? 18.598 0.856 -33.389 1.00 69.62 89 ALA A N 1
ATOM 663 C CA . ALA A 1 89 ? 18.232 -0.001 -34.514 1.00 69.62 89 ALA A CA 1
ATOM 664 C C . ALA A 1 89 ? 17.007 0.516 -35.297 1.00 69.62 89 ALA A C 1
ATOM 666 O O . ALA A 1 89 ? 16.538 -0.179 -36.197 1.00 69.62 89 ALA A O 1
ATOM 667 N N . GLY A 1 90 ? 16.524 1.726 -34.994 1.00 65.62 90 GLY A N 1
ATOM 668 C CA . GLY A 1 90 ? 15.419 2.381 -35.703 1.00 65.62 90 GLY A CA 1
ATOM 669 C C . GLY A 1 90 ? 15.769 3.066 -37.023 1.00 65.62 90 GLY A C 1
ATOM 670 O O . GLY A 1 90 ? 14.884 3.508 -37.755 1.00 65.62 90 GLY A O 1
ATOM 671 N N . VAL A 1 91 ? 17.055 3.139 -37.390 1.00 66.00 91 VAL A N 1
ATOM 672 C CA . VAL A 1 91 ? 17.472 3.711 -38.683 1.00 66.00 91 VAL A CA 1
ATOM 673 C C . VAL A 1 91 ? 17.094 2.752 -39.816 1.00 66.00 91 VAL A C 1
ATOM 675 O O . VAL A 1 91 ? 17.851 1.840 -40.161 1.00 66.00 91 VAL A O 1
ATOM 678 N N . GLN A 1 92 ? 15.905 2.955 -40.386 1.00 68.19 92 GLN A N 1
ATOM 679 C CA . GLN A 1 92 ? 15.332 2.084 -41.411 1.00 68.19 92 GLN A CA 1
ATOM 680 C C . GLN A 1 92 ? 16.298 1.861 -42.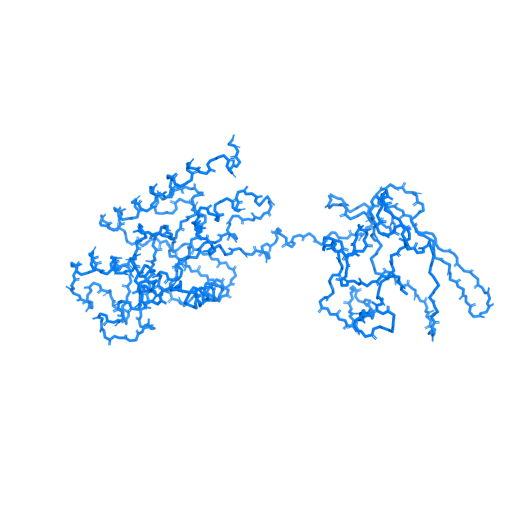584 1.00 68.19 92 GLN A C 1
ATOM 682 O O . GLN A 1 92 ? 16.785 2.801 -43.212 1.00 68.19 92 GLN A O 1
ATOM 687 N N . GLY A 1 93 ? 16.544 0.587 -42.905 1.00 72.75 93 GLY A N 1
ATOM 688 C CA . GLY A 1 93 ? 17.237 0.180 -44.132 1.00 72.75 93 GLY A CA 1
ATOM 689 C C . GLY A 1 93 ? 18.745 -0.056 -44.015 1.00 72.75 93 GLY A C 1
ATOM 690 O O . GLY A 1 93 ? 19.350 -0.503 -44.991 1.00 72.75 93 GLY A O 1
ATOM 691 N N . LEU A 1 94 ? 19.361 0.150 -42.846 1.00 82.88 94 LEU A N 1
ATOM 692 C CA . LEU A 1 94 ? 20.752 -0.264 -42.622 1.00 82.88 94 LEU A CA 1
ATOM 693 C C . LEU A 1 94 ? 20.846 -1.763 -42.272 1.00 82.88 94 LEU A C 1
ATOM 695 O O . LEU A 1 94 ? 20.008 -2.264 -41.519 1.00 82.88 94 LEU A O 1
ATOM 699 N N . PRO A 1 95 ? 21.860 -2.502 -42.765 1.00 86.38 95 PRO A N 1
ATOM 700 C CA . PRO A 1 95 ? 22.133 -3.864 -42.307 1.00 86.38 95 PRO A CA 1
ATOM 701 C C . PRO A 1 95 ? 22.441 -3.896 -40.801 1.00 86.38 95 PRO A C 1
ATOM 703 O O . PRO A 1 95 ? 23.420 -3.304 -40.355 1.00 86.38 95 PRO A O 1
ATOM 706 N N . ALA A 1 96 ? 21.622 -4.607 -40.025 1.00 82.75 96 ALA A N 1
ATOM 707 C CA . ALA A 1 96 ? 21.778 -4.763 -38.577 1.00 82.75 96 ALA A CA 1
ATOM 708 C C . ALA A 1 96 ? 22.544 -6.044 -38.213 1.00 82.75 96 ALA A C 1
ATOM 710 O O . ALA A 1 96 ? 23.400 -6.045 -37.330 1.00 82.75 96 ALA A O 1
ATOM 711 N N . GLN A 1 97 ? 22.263 -7.145 -38.914 1.00 87.25 97 GLN A N 1
ATOM 712 C CA . GLN A 1 97 ? 22.932 -8.429 -38.712 1.00 87.25 97 GLN A CA 1
ATOM 713 C C . GLN A 1 97 ? 22.990 -9.201 -40.028 1.00 87.25 97 GLN A C 1
ATOM 715 O O . GLN A 1 97 ? 22.046 -9.183 -40.810 1.00 87.25 97 GLN A O 1
ATOM 720 N N . THR A 1 98 ? 24.078 -9.933 -40.254 1.00 90.38 98 THR A N 1
ATOM 721 C CA . THR A 1 98 ? 24.143 -10.944 -41.314 1.00 90.38 98 THR A CA 1
ATOM 722 C C . THR A 1 98 ? 24.317 -12.323 -40.695 1.00 90.38 98 THR A C 1
ATOM 724 O O . THR A 1 98 ? 25.183 -12.521 -39.844 1.00 90.38 98 THR A O 1
ATOM 727 N N . VAL A 1 99 ? 23.492 -13.273 -41.127 1.00 90.69 99 VAL A N 1
ATOM 728 C CA . VAL A 1 99 ? 23.556 -14.681 -40.741 1.00 90.69 99 VAL A CA 1
ATOM 729 C C . VAL A 1 99 ? 24.008 -15.484 -41.952 1.00 90.69 99 VAL A C 1
ATOM 731 O O . VAL A 1 99 ? 23.308 -15.559 -42.962 1.00 90.69 99 VAL A O 1
ATOM 734 N N . GLU A 1 100 ? 25.177 -16.106 -41.842 1.00 93.94 100 GLU A N 1
ATOM 735 C CA . GLU A 1 100 ? 25.667 -17.064 -42.829 1.00 93.94 100 GLU A CA 1
ATOM 736 C C . GLU A 1 100 ? 25.412 -18.492 -42.335 1.00 93.94 100 GLU A C 1
ATOM 738 O O . GLU A 1 100 ? 25.930 -18.916 -41.304 1.00 93.94 100 GLU A O 1
ATOM 743 N N . ILE A 1 101 ? 24.621 -19.248 -43.093 1.00 92.00 101 ILE A N 1
ATOM 744 C CA . ILE A 1 101 ? 24.305 -20.652 -42.837 1.00 92.00 101 ILE A CA 1
ATOM 745 C C . ILE A 1 101 ? 25.154 -21.506 -43.775 1.00 92.00 101 ILE A C 1
ATOM 747 O O . ILE A 1 101 ? 25.048 -21.402 -45.001 1.00 92.00 101 ILE A O 1
ATOM 751 N N . ARG A 1 102 ? 25.975 -22.382 -43.194 1.00 91.25 102 ARG A N 1
ATOM 752 C CA . ARG A 1 102 ? 26.792 -23.361 -43.918 1.00 91.25 102 ARG A CA 1
ATOM 753 C C . ARG A 1 102 ? 26.189 -24.748 -43.744 1.00 91.25 102 ARG A C 1
ATOM 755 O O . ARG A 1 102 ? 26.086 -25.246 -42.629 1.00 91.25 102 ARG A O 1
ATOM 762 N N . PHE A 1 103 ? 25.776 -25.360 -44.847 1.00 89.19 103 PHE A N 1
ATOM 763 C CA . PHE A 1 103 ? 25.195 -26.700 -44.849 1.00 89.19 103 PHE A CA 1
ATOM 764 C C . PHE A 1 103 ? 26.298 -27.761 -44.958 1.00 89.19 103 PHE A C 1
ATOM 766 O O . PHE A 1 103 ? 27.339 -27.515 -45.564 1.00 89.19 103 PHE A O 1
ATOM 773 N N . VAL A 1 104 ? 26.043 -28.968 -44.438 1.00 86.56 104 VAL A N 1
ATOM 774 C CA . VAL A 1 104 ? 26.996 -30.102 -44.448 1.00 86.56 104 VAL A CA 1
ATOM 775 C C . VAL A 1 104 ? 27.505 -30.435 -45.863 1.00 86.56 104 VAL A C 1
ATOM 777 O O . VAL A 1 104 ? 28.655 -30.817 -46.027 1.00 86.56 104 VAL A O 1
ATOM 780 N N . GLY A 1 105 ? 26.692 -30.206 -46.901 1.00 86.81 105 GLY A N 1
ATOM 781 C CA . GLY A 1 105 ? 27.079 -30.369 -48.312 1.00 86.81 105 GLY A CA 1
ATOM 782 C C . GLY A 1 105 ? 27.853 -29.193 -48.926 1.00 86.81 105 GLY A C 1
ATOM 783 O O . GLY A 1 105 ? 27.896 -29.072 -50.144 1.00 86.81 105 GLY A O 1
ATOM 784 N N . GLY A 1 106 ? 28.383 -28.266 -48.122 1.00 88.00 106 GLY A N 1
ATOM 785 C CA . GLY A 1 106 ? 29.175 -27.118 -48.583 1.00 88.00 106 GLY A CA 1
ATOM 786 C C . GLY A 1 106 ? 28.368 -25.938 -49.136 1.00 88.00 106 GLY A C 1
ATOM 787 O O . GLY A 1 106 ? 28.927 -24.858 -49.339 1.00 88.00 106 GLY A O 1
ATOM 788 N N . ARG A 1 107 ? 27.050 -26.095 -49.338 1.00 92.62 107 ARG A N 1
ATOM 789 C CA . ARG A 1 107 ? 26.158 -24.986 -49.713 1.00 92.62 107 ARG A CA 1
ATOM 790 C C . ARG A 1 107 ? 26.212 -23.891 -48.646 1.00 92.62 107 ARG A C 1
ATOM 792 O O . ARG A 1 107 ? 26.228 -24.180 -47.449 1.00 92.62 107 ARG A O 1
ATOM 799 N N . LYS A 1 108 ? 26.168 -22.635 -49.089 1.00 93.50 108 LYS A N 1
ATOM 800 C CA . LYS A 1 108 ? 26.056 -21.456 -48.226 1.00 93.50 108 LYS A CA 1
ATOM 801 C C . LYS A 1 108 ? 24.760 -20.710 -48.506 1.00 93.50 108 LYS A C 1
ATOM 803 O O . LYS A 1 108 ? 24.312 -20.651 -49.648 1.00 93.50 108 LYS A O 1
ATOM 808 N N . GLN A 1 109 ? 24.170 -20.143 -47.465 1.00 93.19 109 GLN A N 1
ATOM 809 C CA . GLN A 1 109 ? 23.058 -19.207 -47.560 1.00 93.19 109 GLN A CA 1
ATOM 810 C C . GLN A 1 109 ? 23.357 -18.020 -46.655 1.00 93.19 109 GLN A C 1
ATOM 812 O O . GLN A 1 109 ? 23.692 -18.208 -45.492 1.00 93.19 109 GLN A O 1
ATOM 817 N N . VAL A 1 110 ? 23.228 -16.811 -47.189 1.00 94.00 110 VAL A N 1
ATOM 818 C CA . VAL A 1 110 ? 23.426 -15.573 -46.437 1.00 94.00 110 VAL A CA 1
ATOM 819 C C . VAL A 1 110 ? 22.078 -14.880 -46.315 1.00 94.00 110 VAL A C 1
ATOM 821 O O . VAL A 1 110 ? 21.364 -14.735 -47.306 1.00 94.00 110 VAL A O 1
ATOM 824 N N . VAL A 1 111 ? 21.722 -14.485 -45.098 1.00 91.62 111 VAL A N 1
ATOM 825 C CA . VAL A 1 111 ? 20.523 -13.701 -44.803 1.00 91.62 111 VAL A CA 1
ATOM 826 C C . VAL A 1 111 ? 20.963 -12.422 -44.110 1.00 91.62 111 VAL A C 1
ATOM 828 O O . VAL A 1 111 ? 21.640 -12.474 -43.085 1.00 91.62 111 VAL A O 1
ATOM 831 N N . THR A 1 112 ? 20.585 -11.276 -44.668 1.00 90.50 112 THR A N 1
ATOM 832 C CA . THR A 1 112 ? 20.829 -9.968 -44.056 1.00 90.50 112 THR A CA 1
ATOM 833 C C . THR A 1 112 ? 19.537 -9.453 -43.444 1.00 90.50 112 THR A C 1
ATOM 835 O O . THR A 1 112 ? 18.511 -9.346 -44.117 1.00 90.50 112 THR A O 1
ATOM 838 N N . HIS A 1 113 ? 19.611 -9.138 -42.159 1.00 86.94 113 HIS A N 1
ATOM 839 C CA . HIS A 1 113 ? 18.563 -8.513 -41.376 1.00 86.94 113 HIS A CA 1
ATOM 840 C C . HIS A 1 113 ? 18.821 -7.014 -41.293 1.00 86.94 113 HIS A C 1
ATOM 842 O O . HIS A 1 113 ? 19.963 -6.587 -41.100 1.00 86.94 113 HIS A O 1
ATOM 848 N N . TYR A 1 114 ? 17.766 -6.222 -41.425 1.00 85.88 114 TYR A N 1
ATOM 849 C CA . TYR A 1 114 ? 17.852 -4.771 -41.508 1.00 85.88 114 TYR A CA 1
ATOM 850 C C . TYR A 1 114 ? 17.207 -4.109 -40.286 1.00 85.88 114 TYR A C 1
ATOM 852 O O . TYR A 1 114 ? 16.188 -4.574 -39.766 1.00 85.88 114 TYR A O 1
ATOM 860 N N . ALA A 1 115 ? 17.817 -3.014 -39.843 1.00 82.75 115 ALA A N 1
ATOM 861 C CA . ALA A 1 115 ? 17.291 -2.097 -38.839 1.00 82.75 115 ALA A CA 1
ATOM 862 C C . ALA A 1 115 ? 15.912 -1.555 -39.269 1.00 82.75 115 ALA A C 1
ATOM 864 O O . ALA A 1 115 ? 15.692 -1.299 -40.459 1.00 82.75 115 ALA A O 1
ATOM 865 N N . GLY A 1 116 ? 14.968 -1.457 -38.326 1.00 76.31 116 GLY A N 1
ATOM 866 C CA . GLY A 1 116 ? 13.590 -1.009 -38.571 1.00 76.31 116 GLY A CA 1
ATOM 867 C C . GLY A 1 116 ? 12.763 -1.922 -39.491 1.00 76.31 116 GLY A C 1
ATOM 868 O O . GLY A 1 116 ? 11.732 -1.519 -40.016 1.00 76.31 116 GLY A O 1
ATOM 869 N N . ARG A 1 117 ? 13.222 -3.152 -39.755 1.00 81.44 117 ARG A N 1
ATOM 870 C CA . ARG A 1 117 ? 12.482 -4.146 -40.556 1.00 81.44 117 ARG A CA 1
ATOM 871 C C . ARG A 1 117 ? 12.521 -5.532 -39.941 1.00 81.44 117 ARG A C 1
ATOM 873 O O . ARG A 1 117 ? 11.498 -6.193 -39.851 1.00 81.44 117 ARG A O 1
ATOM 880 N N . ASP A 1 118 ? 13.712 -5.968 -39.558 1.00 81.88 118 ASP A N 1
ATOM 881 C CA . ASP A 1 118 ? 13.957 -7.266 -38.934 1.00 81.88 118 ASP A CA 1
ATOM 882 C C . ASP A 1 118 ? 14.427 -7.098 -37.478 1.00 81.88 118 ASP A C 1
ATOM 884 O O . ASP A 1 118 ? 14.225 -8.004 -36.677 1.00 81.88 118 ASP A O 1
ATOM 888 N N . PHE A 1 119 ? 15.035 -5.947 -37.145 1.00 79.88 119 PHE A N 1
ATOM 889 C CA . PHE A 1 119 ? 15.512 -5.571 -35.809 1.00 79.88 119 PHE A CA 1
ATOM 890 C C . PHE A 1 119 ? 14.772 -4.337 -35.284 1.00 79.88 119 PHE A C 1
ATOM 892 O O . PHE A 1 119 ? 14.768 -3.305 -35.952 1.00 79.88 119 PHE A O 1
ATOM 899 N N . ALA A 1 120 ? 14.176 -4.447 -34.097 1.00 75.88 120 ALA A N 1
ATOM 900 C CA . ALA A 1 120 ? 13.510 -3.346 -33.406 1.00 75.88 120 ALA A CA 1
ATOM 901 C C . ALA A 1 120 ? 14.497 -2.561 -32.536 1.00 75.88 120 ALA A C 1
ATOM 903 O O . ALA A 1 120 ? 15.449 -3.136 -31.998 1.00 75.88 120 ALA A O 1
ATOM 904 N N . ASP A 1 121 ? 14.254 -1.267 -32.358 1.00 74.31 121 ASP A N 1
ATOM 905 C CA . ASP A 1 121 ? 14.906 -0.507 -31.298 1.00 74.31 121 ASP A CA 1
ATOM 906 C C . ASP A 1 121 ? 14.334 -0.891 -29.921 1.00 74.31 121 ASP A C 1
ATOM 908 O O . ASP A 1 121 ? 13.184 -1.322 -29.807 1.00 74.31 121 ASP A O 1
ATOM 912 N N . TYR A 1 122 ? 15.136 -0.766 -28.861 1.00 67.88 122 TYR A N 1
ATOM 913 C CA . TYR A 1 122 ? 14.641 -0.907 -27.490 1.00 67.88 122 TYR A CA 1
ATOM 914 C C . TYR A 1 122 ? 13.974 0.377 -26.969 1.00 67.88 122 TYR A C 1
ATOM 916 O O . TYR A 1 122 ? 13.381 0.342 -25.887 1.00 67.88 122 TYR A O 1
ATOM 924 N N . TYR A 1 123 ? 14.083 1.504 -27.688 1.00 65.62 123 TYR A N 1
ATOM 925 C CA . TYR A 1 123 ? 13.429 2.752 -27.294 1.00 65.62 123 TYR A CA 1
ATOM 926 C C . TYR A 1 123 ? 11.889 2.610 -27.340 1.00 65.62 123 TYR A C 1
ATOM 928 O O . TYR A 1 123 ? 11.348 2.073 -28.305 1.00 65.62 123 TYR A O 1
ATOM 936 N N . PRO A 1 124 ? 11.160 3.028 -26.289 1.00 56.38 124 PRO A N 1
ATOM 937 C CA . PRO A 1 124 ? 9.855 2.444 -25.958 1.00 56.38 124 PRO A CA 1
ATOM 938 C C . PRO A 1 124 ? 8.631 2.966 -26.732 1.00 56.38 124 PRO A C 1
ATOM 940 O O . PRO A 1 124 ? 7.519 2.530 -26.420 1.00 56.38 124 PRO A O 1
ATOM 943 N N . ASP A 1 125 ? 8.790 3.860 -27.710 1.00 58.66 125 ASP A N 1
ATOM 944 C CA . ASP A 1 125 ? 7.663 4.681 -28.180 1.00 58.66 125 ASP A CA 1
ATOM 945 C C . ASP A 1 125 ? 7.072 4.305 -29.556 1.00 58.66 125 ASP A C 1
ATOM 947 O O . ASP A 1 125 ? 5.983 4.782 -29.871 1.00 58.66 125 ASP A O 1
ATOM 951 N N . ASP A 1 126 ? 7.684 3.407 -30.343 1.00 57.41 126 ASP A N 1
ATOM 952 C CA . ASP A 1 126 ? 7.118 2.972 -31.637 1.00 57.41 126 ASP A CA 1
ATOM 953 C C . ASP A 1 126 ? 7.544 1.531 -31.998 1.00 57.41 126 ASP A C 1
ATOM 955 O O . ASP A 1 126 ? 8.736 1.215 -31.948 1.00 57.41 126 ASP A O 1
ATOM 959 N N . PRO A 1 127 ? 6.630 0.598 -32.348 1.00 59.12 127 PRO A N 1
ATOM 960 C CA . PRO A 1 127 ? 7.035 -0.639 -33.002 1.00 59.12 127 PRO A CA 1
ATOM 961 C C . PRO A 1 127 ? 7.499 -0.333 -34.431 1.00 59.12 127 PRO A C 1
ATOM 963 O O . PRO A 1 127 ? 6.766 -0.509 -35.399 1.00 59.12 127 PRO A O 1
ATOM 966 N N . GLU A 1 128 ? 8.769 0.034 -34.569 1.00 67.38 128 GLU A N 1
ATOM 967 C CA . GLU A 1 128 ? 9.400 0.354 -35.856 1.00 67.38 128 GLU A CA 1
ATOM 968 C C . GLU A 1 128 ? 9.537 -0.863 -36.790 1.00 67.38 128 GLU A C 1
ATOM 970 O O . GLU A 1 128 ? 9.981 -0.727 -37.925 1.00 67.38 128 GLU A O 1
ATOM 975 N N . VAL A 1 129 ? 9.154 -2.063 -36.334 1.00 72.25 129 VAL A N 1
ATOM 976 C CA . VAL A 1 129 ? 9.197 -3.311 -37.106 1.00 72.25 129 VAL A CA 1
ATOM 977 C C . VAL A 1 129 ? 7.780 -3.802 -37.436 1.00 72.25 129 VAL A C 1
ATOM 979 O O . VAL A 1 129 ? 7.018 -4.126 -36.516 1.00 72.25 129 VAL A O 1
ATOM 982 N N . PRO A 1 130 ? 7.427 -3.967 -38.727 1.00 70.25 130 PRO A N 1
ATOM 983 C CA . PRO A 1 130 ? 6.122 -4.480 -39.143 1.00 70.25 130 PRO A CA 1
ATOM 984 C C . PRO A 1 130 ? 5.771 -5.837 -38.512 1.00 70.25 130 PRO A C 1
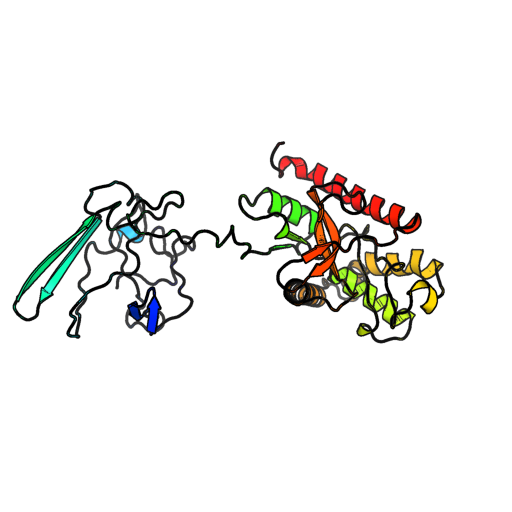ATOM 986 O O . PRO A 1 130 ? 6.520 -6.806 -38.616 1.00 70.25 130 PRO A O 1
ATOM 989 N N . GLY A 1 131 ? 4.599 -5.926 -37.873 1.00 67.62 131 GLY A N 1
ATOM 990 C CA . GLY A 1 131 ? 4.099 -7.155 -37.238 1.00 67.62 131 GLY A CA 1
ATOM 991 C C . GLY A 1 131 ? 4.612 -7.414 -35.815 1.00 67.62 131 GLY A C 1
ATOM 992 O O . GLY A 1 131 ? 4.093 -8.314 -35.145 1.00 67.62 131 GLY A O 1
ATOM 993 N N . SER A 1 132 ? 5.564 -6.616 -35.319 1.00 68.88 132 SER A N 1
ATOM 994 C CA . SER A 1 132 ? 5.955 -6.630 -33.907 1.00 68.88 132 SER A CA 1
ATOM 995 C C . SER A 1 132 ? 4.828 -6.100 -33.023 1.00 68.88 132 SER A C 1
ATOM 997 O O . SER A 1 132 ? 4.071 -5.207 -33.399 1.00 68.88 132 SER A O 1
ATOM 999 N N . LYS A 1 133 ? 4.712 -6.658 -31.816 1.00 66.44 133 LYS A N 1
ATOM 1000 C CA . LYS A 1 133 ? 3.765 -6.201 -30.794 1.00 66.44 133 LYS A CA 1
ATOM 1001 C C . LYS A 1 133 ? 4.552 -5.723 -29.586 1.00 66.44 133 LYS A C 1
ATOM 1003 O O . LYS A 1 133 ? 5.265 -6.521 -28.979 1.00 66.44 133 LYS A O 1
ATOM 1008 N N . ILE A 1 134 ? 4.398 -4.452 -29.216 1.00 64.12 134 ILE A N 1
ATOM 1009 C CA . ILE A 1 134 ? 4.904 -3.968 -27.928 1.00 64.12 134 ILE A CA 1
ATOM 1010 C C . ILE A 1 134 ? 4.173 -4.735 -26.818 1.00 64.12 134 ILE A C 1
ATOM 1012 O O . ILE A 1 134 ? 2.942 -4.787 -26.793 1.00 64.12 134 ILE A O 1
ATOM 1016 N N . ALA A 1 135 ? 4.922 -5.307 -25.873 1.00 60.25 135 ALA A N 1
ATOM 1017 C CA . ALA A 1 135 ? 4.375 -5.842 -24.627 1.00 60.25 135 ALA A CA 1
ATOM 1018 C C . ALA A 1 135 ? 4.068 -4.685 -23.656 1.00 60.25 135 ALA A C 1
ATOM 1020 O O . ALA A 1 135 ? 4.707 -4.520 -22.617 1.00 60.25 135 ALA A O 1
ATOM 1021 N N . ALA A 1 136 ? 3.121 -3.830 -24.045 1.00 51.34 136 ALA A N 1
ATOM 1022 C CA . ALA A 1 136 ? 2.754 -2.643 -23.289 1.00 51.34 136 ALA A CA 1
ATOM 1023 C C . ALA A 1 136 ? 2.022 -3.029 -21.993 1.00 51.34 136 ALA A C 1
ATOM 1025 O O . ALA A 1 136 ? 1.211 -3.954 -21.965 1.00 51.34 136 ALA A O 1
ATOM 1026 N N . GLY A 1 137 ? 2.270 -2.274 -20.919 1.00 50.03 137 GLY A N 1
ATOM 1027 C CA . GLY A 1 137 ? 1.411 -2.305 -19.735 1.00 50.03 137 GLY A CA 1
ATOM 1028 C C . GLY A 1 137 ? 1.885 -3.127 -18.535 1.00 50.03 137 GLY A C 1
ATOM 1029 O O . GLY A 1 137 ? 1.107 -3.300 -17.608 1.00 50.03 137 GLY A O 1
ATOM 1030 N N . LEU A 1 138 ? 3.158 -3.523 -18.439 1.00 50.78 138 LEU A N 1
ATOM 1031 C CA . LEU A 1 138 ? 3.725 -3.947 -17.140 1.00 50.78 138 LEU A CA 1
ATOM 1032 C C . LEU A 1 138 ? 3.548 -2.865 -16.055 1.00 50.78 138 LEU A C 1
ATOM 1034 O O . LEU A 1 138 ? 3.295 -3.174 -14.899 1.00 50.78 138 LEU A O 1
ATOM 1038 N N . VAL A 1 139 ? 3.607 -1.589 -16.439 1.00 49.09 139 VAL A N 1
ATOM 1039 C CA . VAL A 1 139 ? 3.339 -0.453 -15.540 1.00 49.09 139 VAL A CA 1
ATOM 1040 C C . VAL A 1 139 ? 1.879 0.020 -15.647 1.00 49.09 139 VAL A C 1
ATOM 1042 O O . VAL A 1 139 ? 1.237 0.276 -14.633 1.00 49.09 139 VAL A O 1
ATOM 1045 N N . LYS A 1 140 ? 1.321 0.072 -16.869 1.00 46.84 140 LYS A N 1
ATOM 1046 C CA . LYS A 1 140 ? -0.023 0.628 -17.137 1.00 46.84 140 LYS A CA 1
ATOM 1047 C C . LYS A 1 140 ? -1.196 -0.331 -16.856 1.00 46.84 140 LYS A C 1
ATOM 1049 O O . LYS A 1 140 ? -2.275 0.148 -16.543 1.00 46.84 140 LYS A O 1
ATOM 1054 N N . ASN A 1 141 ? -1.014 -1.655 -16.897 1.00 55.69 141 ASN A N 1
ATOM 1055 C CA . ASN A 1 141 ? -2.080 -2.642 -16.634 1.00 55.69 141 ASN A CA 1
ATOM 1056 C C . ASN A 1 141 ? -2.177 -3.020 -15.140 1.00 55.69 141 ASN A C 1
ATOM 1058 O O . ASN A 1 141 ? -2.539 -4.147 -14.811 1.00 55.69 141 ASN A O 1
ATOM 1062 N N . HIS A 1 142 ? -1.833 -2.108 -14.224 1.00 58.38 142 HIS A N 1
ATOM 1063 C CA . HIS A 1 142 ? -1.946 -2.315 -12.771 1.00 58.38 142 HIS A CA 1
ATOM 1064 C C . HIS A 1 142 ? -1.121 -3.489 -12.191 1.00 58.38 142 HIS A C 1
ATOM 1066 O O . HIS A 1 142 ? -1.479 -4.024 -11.141 1.00 58.38 142 HIS A O 1
ATOM 1072 N N . HIS A 1 143 ? -0.023 -3.920 -12.831 1.00 65.31 143 HIS A N 1
ATOM 1073 C CA . HIS A 1 143 ? 0.799 -5.014 -12.275 1.00 65.31 143 HIS A CA 1
ATOM 1074 C C . HIS A 1 143 ? 1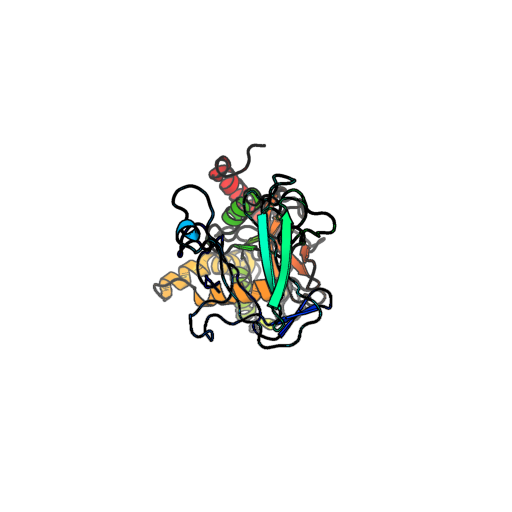.703 -4.564 -11.119 1.00 65.31 143 HIS A C 1
ATOM 1076 O O . HIS A 1 143 ? 2.202 -5.408 -10.376 1.00 65.31 143 HIS A O 1
ATOM 1082 N N . VAL A 1 144 ? 1.921 -3.257 -10.952 1.00 78.81 144 VAL A N 1
ATOM 1083 C CA . VAL A 1 144 ? 2.704 -2.704 -9.843 1.00 78.81 144 VAL A CA 1
ATOM 1084 C C . VAL A 1 144 ? 1.751 -2.108 -8.817 1.00 78.81 144 VAL A C 1
ATOM 1086 O O . VAL A 1 144 ? 1.027 -1.174 -9.137 1.00 78.81 144 VAL A O 1
ATOM 1089 N N . ARG A 1 145 ? 1.792 -2.636 -7.589 1.00 89.25 145 ARG A N 1
ATOM 1090 C CA . ARG A 1 145 ? 1.218 -2.041 -6.371 1.00 89.25 145 ARG A CA 1
ATOM 1091 C C . ARG A 1 145 ? 2.361 -1.659 -5.445 1.00 89.25 145 ARG A C 1
ATOM 1093 O O . ARG A 1 145 ? 3.275 -2.461 -5.256 1.00 89.25 145 ARG A O 1
ATOM 1100 N N . THR A 1 146 ? 2.314 -0.471 -4.858 1.00 93.69 146 THR A N 1
ATOM 1101 C CA . THR A 1 146 ? 3.352 0.023 -3.947 1.00 93.69 146 THR A CA 1
ATOM 1102 C C . THR A 1 146 ? 2.807 0.111 -2.529 1.00 93.69 146 THR A C 1
ATOM 1104 O O . THR A 1 146 ? 1.714 0.614 -2.307 1.00 93.69 146 THR A O 1
ATOM 1107 N N . LEU A 1 147 ? 3.562 -0.378 -1.548 1.00 97.81 147 LEU A N 1
ATOM 1108 C CA . LEU A 1 147 ? 3.234 -0.211 -0.135 1.00 97.81 147 LEU A CA 1
ATO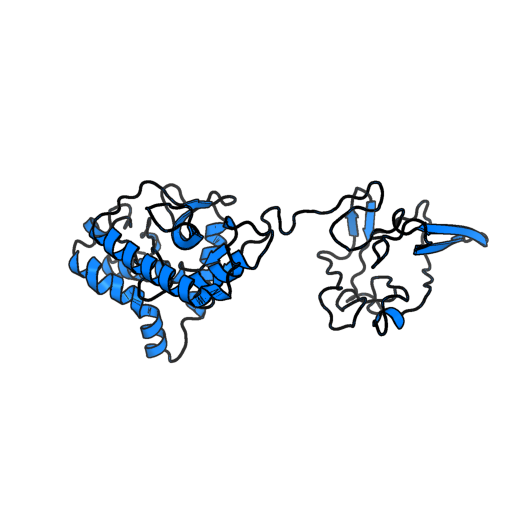M 1109 C C . LEU A 1 147 ? 4.384 0.518 0.546 1.00 97.81 147 LEU A C 1
ATOM 1111 O O . LEU A 1 147 ? 5.461 -0.047 0.739 1.00 97.81 147 LEU A O 1
ATOM 1115 N N . VAL A 1 148 ? 4.154 1.774 0.907 1.00 98.25 148 VAL A N 1
ATOM 1116 C CA . VAL A 1 148 ? 5.147 2.589 1.600 1.00 98.25 148 VAL A CA 1
ATOM 1117 C C . VAL A 1 148 ? 5.069 2.323 3.099 1.00 98.25 148 VAL A C 1
ATOM 1119 O O . VAL A 1 148 ? 4.019 2.456 3.725 1.00 98.25 148 VAL A O 1
ATOM 1122 N N . VAL A 1 149 ? 6.209 1.925 3.663 1.00 97.12 149 VAL A N 1
ATOM 1123 C CA . VAL A 1 149 ? 6.374 1.583 5.086 1.00 97.12 149 VAL A CA 1
ATOM 1124 C C . VAL A 1 149 ? 7.300 2.572 5.794 1.00 97.12 149 VAL A C 1
ATOM 1126 O O . VAL A 1 149 ? 7.136 2.827 6.980 1.00 97.12 149 VAL A O 1
ATOM 1129 N N . GLY A 1 150 ? 8.286 3.123 5.079 1.00 94.50 150 GLY A N 1
ATOM 1130 C CA . GLY A 1 150 ? 9.242 4.075 5.641 1.00 94.50 150 GLY A CA 1
ATOM 1131 C C . GLY A 1 150 ? 8.569 5.395 6.008 1.00 94.50 150 GLY A C 1
ATOM 1132 O O . GLY A 1 150 ? 7.867 5.974 5.179 1.00 94.50 150 GLY A O 1
ATOM 1133 N N . ASN A 1 151 ? 8.803 5.868 7.231 1.00 95.00 151 ASN A N 1
ATOM 1134 C CA . ASN A 1 151 ? 8.187 7.091 7.742 1.00 95.00 151 ASN A CA 1
ATOM 1135 C C . ASN A 1 151 ? 8.781 8.365 7.118 1.00 95.00 151 ASN A C 1
ATOM 1137 O O . ASN A 1 151 ? 9.976 8.372 6.811 1.00 95.00 151 ASN A O 1
ATOM 1141 N N . PRO A 1 152 ? 7.980 9.438 6.963 1.00 97.06 152 PRO A N 1
ATOM 1142 C CA . PRO A 1 152 ? 6.520 9.500 7.153 1.00 97.06 152 PRO A CA 1
ATOM 1143 C C . PRO A 1 152 ? 5.786 8.808 5.990 1.00 97.06 152 PRO A C 1
ATOM 1145 O O . PRO A 1 152 ? 5.860 9.255 4.849 1.00 97.06 152 PRO A O 1
ATOM 1148 N N . CYS A 1 153 ? 5.120 7.671 6.230 1.00 97.94 153 CYS A N 1
ATOM 1149 C CA . CYS A 1 153 ? 4.774 6.761 5.133 1.00 97.94 153 CYS A CA 1
ATOM 1150 C C . CYS A 1 153 ? 3.661 7.301 4.225 1.00 97.94 153 CYS A C 1
ATOM 1152 O O . CYS A 1 153 ? 3.733 7.102 3.011 1.00 97.94 153 CYS A O 1
ATOM 1154 N N . ASN A 1 154 ? 2.690 8.040 4.770 1.00 98.69 154 ASN A N 1
ATOM 1155 C CA . ASN A 1 154 ? 1.656 8.720 3.993 1.00 98.69 154 ASN A CA 1
ATOM 1156 C C . ASN A 1 154 ? 2.279 9.735 3.020 1.00 98.69 154 ASN A C 1
ATOM 1158 O O . ASN A 1 154 ? 2.069 9.639 1.811 1.00 98.69 154 ASN A O 1
ATOM 1162 N N . THR A 1 155 ? 3.106 10.652 3.524 1.00 98.44 155 THR A N 1
ATOM 1163 C CA . THR A 1 155 ? 3.738 11.706 2.713 1.00 98.44 155 THR A CA 1
ATOM 1164 C C . THR A 1 155 ? 4.819 11.165 1.774 1.00 98.44 155 THR A C 1
ATOM 1166 O O . THR A 1 155 ? 4.893 11.577 0.619 1.00 98.44 155 THR A O 1
ATOM 1169 N N . ASN A 1 156 ? 5.581 10.147 2.176 1.00 98.19 156 ASN A N 1
ATOM 1170 C CA . ASN A 1 156 ? 6.480 9.437 1.261 1.00 98.19 156 ASN A CA 1
ATOM 1171 C C . ASN A 1 156 ? 5.704 8.756 0.121 1.00 98.19 156 ASN A C 1
ATOM 1173 O O . ASN A 1 156 ? 6.150 8.775 -1.026 1.00 98.19 156 ASN A O 1
ATOM 1177 N N . SER A 1 157 ? 4.528 8.185 0.407 1.00 98.31 157 SER A N 1
ATOM 1178 C CA . SER A 1 157 ? 3.649 7.616 -0.622 1.00 98.31 157 SER A CA 1
ATOM 1179 C C . SER A 1 157 ? 3.070 8.693 -1.537 1.00 98.31 157 SER A C 1
ATOM 1181 O O . SER A 1 157 ? 3.014 8.494 -2.747 1.00 98.31 157 SER A O 1
ATOM 1183 N N . LEU A 1 158 ? 2.747 9.874 -0.998 1.00 98.06 158 LEU A N 1
ATOM 1184 C CA . LEU A 1 158 ? 2.339 11.037 -1.786 1.00 98.06 158 LEU A CA 1
ATOM 1185 C C . LEU A 1 158 ? 3.440 11.454 -2.775 1.00 98.06 158 LEU A C 1
ATOM 1187 O O . LEU A 1 158 ? 3.155 11.634 -3.960 1.00 98.06 158 LEU A O 1
ATOM 1191 N N . ILE A 1 159 ? 4.687 11.575 -2.315 1.00 96.56 159 ILE A N 1
ATOM 1192 C CA . ILE A 1 159 ? 5.835 11.931 -3.166 1.00 96.56 159 ILE A CA 1
ATOM 1193 C C . ILE A 1 159 ? 6.068 10.855 -4.231 1.00 96.56 159 ILE A C 1
ATOM 1195 O O . ILE A 1 159 ? 6.209 11.178 -5.412 1.00 96.56 159 ILE A O 1
ATOM 1199 N N . ALA A 1 160 ? 6.059 9.577 -3.837 1.00 94.94 160 ALA A N 1
ATOM 1200 C CA . ALA A 1 160 ? 6.242 8.457 -4.756 1.00 94.94 160 ALA A CA 1
ATOM 1201 C C . ALA A 1 160 ? 5.153 8.430 -5.837 1.00 94.94 160 ALA A C 1
ATOM 1203 O O . ALA A 1 160 ? 5.465 8.318 -7.021 1.00 94.94 160 ALA A O 1
ATOM 1204 N N . MET A 1 161 ? 3.888 8.599 -5.442 1.00 95.06 161 MET A N 1
ATOM 1205 C CA . MET A 1 161 ? 2.742 8.650 -6.348 1.00 95.06 161 MET A CA 1
ATOM 1206 C C . MET A 1 161 ? 2.862 9.792 -7.361 1.00 95.06 161 MET A C 1
ATOM 1208 O O . MET A 1 161 ? 2.587 9.594 -8.541 1.00 95.06 161 MET A O 1
ATOM 1212 N N . ASN A 1 162 ? 3.269 10.984 -6.919 1.00 92.00 162 ASN A N 1
ATOM 1213 C CA . ASN A 1 162 ? 3.380 12.146 -7.803 1.00 92.00 162 ASN A CA 1
ATOM 1214 C C . ASN A 1 162 ? 4.651 12.135 -8.671 1.00 92.00 162 ASN A C 1
ATOM 1216 O O . ASN A 1 162 ? 4.668 12.772 -9.721 1.00 92.00 162 ASN A O 1
ATOM 1220 N N . SER A 1 163 ? 5.684 11.390 -8.272 1.00 89.00 163 SER A N 1
ATOM 1221 C CA . SER A 1 163 ? 6.916 11.200 -9.053 1.00 89.00 163 SER A CA 1
ATOM 1222 C C . SER A 1 163 ? 6.829 10.050 -10.069 1.00 89.00 163 SER A C 1
ATOM 1224 O O . SER A 1 163 ? 7.661 9.951 -10.968 1.00 89.00 163 SER A O 1
ATOM 1226 N N . ALA A 1 164 ? 5.842 9.160 -9.946 1.00 86.19 164 ALA A N 1
ATOM 1227 C CA . ALA A 1 164 ? 5.731 7.943 -10.749 1.00 86.19 164 ALA A CA 1
ATOM 1228 C C . ALA A 1 164 ? 4.774 8.110 -11.942 1.00 86.19 164 ALA A C 1
ATOM 1230 O O . ALA A 1 164 ? 3.667 7.562 -11.968 1.00 86.19 164 ALA A O 1
ATOM 1231 N N . ALA A 1 165 ? 5.215 8.852 -12.962 1.00 79.56 165 ALA A N 1
ATOM 1232 C CA . ALA A 1 165 ? 4.444 9.037 -14.189 1.00 79.56 165 ALA A CA 1
ATOM 1233 C C . ALA A 1 165 ? 4.044 7.687 -14.824 1.00 79.56 165 ALA A C 1
ATOM 1235 O O . ALA A 1 165 ? 4.873 6.804 -15.040 1.00 79.56 165 ALA A O 1
ATOM 1236 N N . GLY A 1 166 ? 2.755 7.531 -15.139 1.00 79.94 166 GLY A N 1
ATOM 1237 C CA . GLY A 1 166 ? 2.213 6.329 -15.781 1.00 79.94 166 GLY A CA 1
ATOM 1238 C C . GLY A 1 166 ? 1.805 5.191 -14.838 1.00 79.94 166 GLY A C 1
ATOM 1239 O O . GLY A 1 166 ? 1.267 4.198 -15.329 1.00 79.94 166 GLY A O 1
ATOM 1240 N N . VAL A 1 167 ? 1.998 5.329 -13.519 1.00 84.88 167 VAL A N 1
ATOM 1241 C CA . VAL A 1 167 ? 1.417 4.418 -12.520 1.00 84.88 167 VAL A CA 1
ATOM 1242 C C . VAL A 1 167 ? 0.092 5.006 -12.016 1.00 84.88 167 VAL A C 1
ATOM 1244 O O . VAL A 1 167 ? 0.075 6.150 -11.556 1.00 84.88 167 VAL A O 1
ATOM 1247 N N . PRO A 1 168 ? -1.028 4.266 -12.077 1.00 89.06 168 PRO A N 1
ATOM 1248 C CA . PRO A 1 168 ? -2.302 4.759 -11.565 1.00 89.06 168 PRO A CA 1
ATOM 1249 C C . PRO A 1 168 ? -2.250 5.039 -10.055 1.00 89.06 168 PRO A C 1
ATOM 1251 O O . PRO A 1 168 ? -1.645 4.280 -9.293 1.00 89.06 168 PRO A O 1
ATOM 1254 N N . ARG A 1 169 ? -2.894 6.125 -9.608 1.00 92.44 169 ARG A N 1
ATOM 1255 C CA . ARG A 1 169 ? -2.841 6.599 -8.209 1.00 92.44 169 ARG A CA 1
ATOM 1256 C C . ARG A 1 169 ? -3.388 5.570 -7.222 1.00 92.44 169 ARG A C 1
ATOM 1258 O O . ARG A 1 169 ? -2.894 5.457 -6.107 1.00 92.44 169 ARG A O 1
ATOM 1265 N N . GLU A 1 170 ? -4.355 4.770 -7.656 1.00 92.75 170 GLU A N 1
ATOM 1266 C CA . GLU A 1 170 ? -4.957 3.688 -6.883 1.00 92.75 170 GLU A CA 1
ATOM 1267 C C . GLU A 1 170 ? -4.021 2.490 -6.629 1.00 92.75 170 GLU A C 1
ATOM 1269 O O . GLU A 1 170 ? -4.403 1.533 -5.954 1.00 92.75 170 GLU A O 1
ATOM 1274 N N . GLN A 1 171 ? -2.806 2.511 -7.187 1.00 92.94 171 GLN A N 1
ATOM 1275 C CA . GLN A 1 171 ? -1.767 1.519 -6.917 1.00 92.94 171 GLN A CA 1
ATOM 1276 C C . GLN A 1 171 ? -0.805 1.934 -5.798 1.00 92.94 171 GLN A C 1
ATOM 1278 O O . GLN A 1 171 ? 0.098 1.160 -5.473 1.00 92.94 171 GLN A O 1
ATOM 1283 N N . PHE A 1 172 ? -0.969 3.128 -5.222 1.00 96.75 172 PHE A N 1
ATOM 1284 C CA . PHE A 1 172 ? -0.141 3.620 -4.126 1.00 96.75 172 PHE A CA 1
ATOM 1285 C C . PHE A 1 172 ? -0.840 3.443 -2.790 1.00 96.75 172 PHE A C 1
ATOM 1287 O O . PHE A 1 172 ? -1.975 3.879 -2.601 1.00 96.75 172 PHE A O 1
ATOM 1294 N N . PHE A 1 173 ? -0.126 2.817 -1.859 1.00 98.44 173 PHE A N 1
ATOM 1295 C CA . PHE A 1 173 ? -0.596 2.557 -0.510 1.00 98.44 173 PHE A CA 1
ATOM 1296 C C . PHE A 1 173 ? 0.438 3.030 0.518 1.00 98.44 173 PHE A C 1
ATOM 1298 O O . PHE A 1 173 ? 1.644 3.004 0.253 1.00 98.44 173 PHE A O 1
ATOM 1305 N N . ALA A 1 174 ? -0.009 3.425 1.709 1.00 98.62 174 ALA A N 1
ATOM 1306 C CA . ALA A 1 174 ? 0.857 3.559 2.883 1.00 98.62 174 ALA A CA 1
ATOM 1307 C C . ALA A 1 174 ? 0.334 2.707 4.046 1.00 98.62 174 ALA A C 1
ATOM 1309 O O . ALA A 1 174 ? -0.874 2.510 4.206 1.00 98.62 174 ALA A O 1
ATOM 1310 N N . MET A 1 175 ? 1.253 2.136 4.824 1.00 98.25 175 MET A N 1
ATOM 1311 C CA . MET A 1 175 ? 0.921 1.096 5.794 1.00 98.25 175 MET A CA 1
ATOM 1312 C C . MET A 1 175 ? 0.406 1.667 7.124 1.00 98.25 175 MET A C 1
ATOM 1314 O O . MET A 1 175 ? 1.188 2.181 7.916 1.00 98.25 175 MET A O 1
ATOM 1318 N N . THR A 1 176 ? -0.875 1.431 7.424 1.00 98.38 176 THR A N 1
ATOM 1319 C CA . THR A 1 176 ? -1.509 1.674 8.743 1.00 98.38 176 THR A CA 1
ATOM 1320 C C . THR A 1 176 ? -1.996 0.391 9.432 1.00 98.38 176 THR A C 1
ATOM 1322 O O . THR A 1 176 ? -2.497 0.417 10.557 1.00 98.38 176 THR A O 1
ATOM 1325 N N . ALA A 1 177 ? -1.785 -0.778 8.812 1.00 97.50 177 ALA A N 1
ATOM 1326 C CA . ALA A 1 177 ? -2.188 -2.074 9.367 1.00 97.50 177 ALA A CA 1
ATOM 1327 C C . ALA A 1 177 ? -1.497 -2.415 10.701 1.00 97.50 177 ALA A C 1
ATOM 1329 O O . ALA A 1 177 ? -2.047 -3.153 11.517 1.00 97.50 177 ALA A O 1
ATOM 1330 N N . LEU A 1 178 ? -0.299 -1.874 10.962 1.00 97.38 178 LEU A N 1
ATOM 1331 C CA . LEU A 1 178 ? 0.366 -2.051 12.255 1.00 97.38 178 LEU A CA 1
ATOM 1332 C C . LEU A 1 178 ? -0.433 -1.385 13.381 1.00 97.38 178 LEU A C 1
ATOM 1334 O O . LEU A 1 178 ? -0.551 -1.952 14.469 1.00 97.38 178 LEU A O 1
ATOM 1338 N N . ASP A 1 179 ? -0.988 -0.206 13.120 1.00 98.19 179 ASP A N 1
ATOM 1339 C CA . ASP A 1 179 ? -1.794 0.536 14.085 1.00 98.19 179 ASP A CA 1
ATOM 1340 C C . ASP A 1 179 ? -3.139 -0.142 14.298 1.00 98.19 179 ASP A C 1
ATOM 1342 O O . ASP A 1 179 ? -3.557 -0.319 15.442 1.00 98.19 179 ASP A O 1
ATOM 1346 N N . GLU A 1 180 ? -3.760 -0.632 13.221 1.00 98.44 180 GLU A N 1
ATOM 1347 C CA . GLU A 1 180 ? -4.971 -1.446 13.315 1.00 98.44 180 GLU A CA 1
ATOM 1348 C C . GLU A 1 180 ? -4.722 -2.697 14.169 1.00 98.44 180 GLU A C 1
ATOM 1350 O O . GLU A 1 180 ? -5.450 -2.947 15.127 1.00 98.44 180 GLU A O 1
ATOM 1355 N N . ASN A 1 181 ? -3.653 -3.453 13.905 1.00 97.88 181 ASN A N 1
ATOM 1356 C CA . ASN A 1 181 ? -3.314 -4.656 14.669 1.00 97.88 181 ASN A CA 1
ATOM 1357 C C . ASN A 1 181 ? -3.076 -4.346 16.162 1.00 97.88 181 ASN A C 1
ATOM 1359 O O . ASN A 1 181 ? -3.495 -5.105 17.047 1.00 97.88 181 ASN A O 1
ATOM 1363 N N . ARG A 1 182 ? -2.447 -3.204 16.470 1.00 97.81 182 ARG A N 1
ATOM 1364 C CA . ARG A 1 182 ? -2.277 -2.716 17.849 1.00 97.81 182 ARG A CA 1
ATOM 1365 C C . ARG A 1 182 ? -3.621 -2.376 18.487 1.00 97.81 182 ARG A C 1
ATOM 1367 O O . ARG A 1 182 ? -3.863 -2.802 19.615 1.00 97.81 182 ARG A O 1
ATOM 1374 N N . ALA A 1 183 ? -4.491 -1.668 17.776 1.00 98.50 183 ALA A N 1
ATOM 1375 C CA . ALA A 1 183 ? -5.815 -1.282 18.243 1.00 98.50 183 ALA A CA 1
ATOM 1376 C C . ALA A 1 183 ? -6.720 -2.503 18.486 1.00 98.50 183 ALA A C 1
ATOM 1378 O O . ALA A 1 183 ? -7.280 -2.632 19.577 1.00 98.50 183 ALA A O 1
ATOM 1379 N N . ARG A 1 184 ? -6.758 -3.472 17.559 1.00 98.50 184 ARG A N 1
ATOM 1380 C CA . ARG A 1 184 ? -7.456 -4.761 17.740 1.00 98.50 184 ARG A CA 1
ATOM 1381 C C . ARG A 1 184 ? -6.997 -5.465 19.011 1.00 98.50 184 ARG A C 1
ATOM 1383 O O . ARG A 1 184 ? -7.819 -5.920 19.800 1.00 98.50 184 ARG A O 1
ATOM 1390 N N . THR A 1 185 ? -5.686 -5.500 19.247 1.00 97.94 185 THR A N 1
ATOM 1391 C CA . THR A 1 185 ? -5.114 -6.123 20.449 1.00 97.94 185 THR A CA 1
ATOM 1392 C C . THR A 1 185 ? -5.575 -5.426 21.733 1.00 97.94 185 THR A C 1
ATOM 1394 O O . THR A 1 185 ? -5.853 -6.106 22.718 1.00 97.94 185 THR A O 1
ATOM 1397 N N . GLN A 1 186 ? -5.663 -4.091 21.756 1.00 98.19 186 GLN A N 1
ATOM 1398 C CA . GLN A 1 186 ? -6.132 -3.363 22.945 1.00 98.19 186 GLN A CA 1
ATOM 1399 C C . GLN A 1 186 ? -7.618 -3.604 23.220 1.00 98.19 186 GLN A C 1
ATOM 1401 O O . GLN A 1 186 ? -7.981 -3.848 24.369 1.00 98.19 186 GLN A O 1
ATOM 1406 N N . LEU A 1 187 ? -8.462 -3.590 22.184 1.00 98.56 187 LEU A N 1
ATOM 1407 C CA . LEU A 1 187 ? -9.894 -3.872 22.328 1.00 98.56 187 LEU A CA 1
ATOM 1408 C C . LEU A 1 187 ? -10.135 -5.304 22.814 1.00 98.56 187 LEU A C 1
ATOM 1410 O O . LEU A 1 187 ? -10.862 -5.505 23.782 1.00 98.56 187 LEU A O 1
ATOM 1414 N N . ALA A 1 188 ? -9.460 -6.280 22.205 1.00 98.44 188 ALA A N 1
ATOM 1415 C CA . ALA A 1 188 ? -9.540 -7.687 22.591 1.00 98.44 188 ALA A CA 1
ATOM 1416 C C . ALA A 1 188 ? -9.125 -7.903 24.055 1.00 98.44 188 ALA A C 1
ATOM 1418 O O . ALA A 1 188 ? -9.836 -8.549 24.822 1.00 98.44 188 ALA A O 1
ATOM 1419 N N . LYS A 1 189 ? -8.018 -7.279 24.483 1.00 97.94 189 LYS A N 1
ATOM 1420 C CA . LYS A 1 189 ? -7.572 -7.318 25.884 1.00 97.94 189 LYS A CA 1
ATOM 1421 C C . LYS A 1 189 ? -8.576 -6.683 26.836 1.00 97.94 189 LYS A C 1
ATOM 1423 O O . LYS A 1 189 ? -8.831 -7.248 27.892 1.00 97.94 189 LYS A O 1
ATOM 1428 N N . LYS A 1 190 ? -9.136 -5.525 26.478 1.00 97.88 190 LYS A N 1
ATOM 1429 C CA . LYS A 1 190 ? -10.117 -4.825 27.315 1.00 97.88 190 LYS A CA 1
ATOM 1430 C C . LYS A 1 190 ? -11.411 -5.626 27.472 1.00 97.88 190 LYS A C 1
ATOM 1432 O O . LYS A 1 190 ? -11.985 -5.612 28.553 1.00 97.88 190 LYS A O 1
ATOM 1437 N N . ALA A 1 191 ? -11.843 -6.315 26.417 1.00 97.25 191 ALA A N 1
ATOM 1438 C CA . ALA A 1 191 ? -13.060 -7.121 26.407 1.00 97.25 191 ALA A CA 1
ATOM 1439 C C . ALA A 1 191 ? -12.861 -8.568 26.898 1.00 97.25 191 ALA A C 1
ATOM 1441 O O . ALA A 1 191 ? -13.844 -9.270 27.116 1.00 97.25 191 ALA A O 1
ATOM 1442 N N . GLY A 1 192 ? -11.617 -9.033 27.054 1.00 97.38 192 GLY A N 1
ATOM 1443 C CA . GLY A 1 192 ? -11.323 -10.423 27.416 1.00 97.38 192 GLY A CA 1
ATOM 1444 C C . GLY A 1 192 ? -11.677 -11.428 26.313 1.00 97.38 192 GLY A C 1
ATOM 1445 O O . GLY A 1 192 ? -12.050 -12.559 26.615 1.00 97.38 192 GLY A O 1
ATOM 1446 N N . THR A 1 193 ? -11.587 -11.028 25.041 1.00 97.94 193 THR A N 1
ATOM 1447 C CA . THR A 1 193 ? -11.943 -11.862 23.881 1.00 97.94 193 THR A CA 1
ATOM 1448 C C . THR A 1 193 ? -10.734 -12.136 22.973 1.00 97.94 193 THR A C 1
ATOM 1450 O O . THR A 1 193 ? -9.729 -11.425 23.047 1.00 97.94 193 THR A O 1
ATOM 1453 N N . PRO A 1 194 ? -10.794 -13.150 22.086 1.00 98.00 194 PRO A N 1
ATOM 1454 C CA . PRO A 1 194 ? -9.776 -13.353 21.050 1.00 98.00 194 PRO A CA 1
ATOM 1455 C C . PRO A 1 194 ? -9.681 -12.158 20.088 1.00 98.00 194 PRO A C 1
ATOM 1457 O O . PRO A 1 194 ? -10.689 -11.515 19.789 1.00 98.00 194 PRO A O 1
ATOM 1460 N N . VAL A 1 195 ? -8.495 -11.866 19.548 1.00 97.69 195 VAL A N 1
ATOM 1461 C CA . VAL A 1 195 ? -8.275 -10.707 18.651 1.00 97.69 195 VAL A CA 1
ATOM 1462 C C . VAL A 1 195 ? -9.000 -10.842 17.305 1.00 97.69 195 VAL A C 1
ATOM 1464 O O . VAL A 1 195 ? -9.344 -9.853 16.651 1.00 97.69 195 VAL A O 1
ATOM 1467 N N . GLU A 1 196 ? -9.285 -12.074 16.909 1.00 96.31 196 GLU A N 1
ATOM 1468 C CA . GLU A 1 196 ? -10.062 -12.452 15.733 1.00 96.31 196 GLU A CA 1
ATOM 1469 C C . GLU A 1 196 ? -11.539 -12.070 15.884 1.00 96.31 196 GLU A C 1
ATOM 1471 O O . GLU A 1 196 ? -12.231 -11.906 14.887 1.00 96.31 196 GLU A O 1
ATOM 1476 N N . SER A 1 197 ? -12.017 -11.875 17.120 1.00 97.44 197 SER A N 1
ATOM 1477 C CA . SER A 1 197 ? -13.392 -11.435 17.387 1.00 97.44 197 SER A CA 1
ATOM 1478 C C . SER A 1 197 ? -13.630 -9.947 17.113 1.00 97.44 197 SER A C 1
ATOM 1480 O O . SER A 1 197 ? -14.781 -9.509 17.156 1.00 97.44 197 SER A O 1
ATOM 1482 N N . ILE A 1 198 ? -12.562 -9.180 16.860 1.00 98.50 198 ILE A N 1
ATOM 1483 C CA . ILE A 1 198 ? -12.638 -7.763 16.511 1.00 98.50 198 ILE A CA 1
ATOM 1484 C C . ILE A 1 198 ? -12.842 -7.633 15.001 1.00 98.50 198 ILE A C 1
ATOM 1486 O O . ILE A 1 198 ? -12.015 -8.105 14.224 1.00 98.50 198 ILE A O 1
ATOM 1490 N N . THR A 1 199 ? -13.905 -6.967 14.574 1.00 98.50 199 THR A N 1
ATOM 1491 C CA . THR A 1 199 ? -14.179 -6.685 13.154 1.00 98.50 199 THR A CA 1
ATOM 1492 C C . THR A 1 199 ? -14.487 -5.206 12.973 1.00 98.50 199 THR A C 1
ATOM 1494 O O . THR A 1 199 ? -14.688 -4.482 13.952 1.00 98.50 199 THR A O 1
ATOM 1497 N N . ASN A 1 200 ? -14.525 -4.740 11.726 1.00 98.50 200 ASN A N 1
ATOM 1498 C CA . ASN A 1 200 ? -14.946 -3.390 11.360 1.00 98.50 200 ASN A CA 1
ATOM 1499 C C . ASN A 1 200 ? -14.082 -2.269 11.964 1.00 98.50 200 ASN A C 1
ATOM 1501 O O . ASN A 1 200 ? -14.522 -1.123 12.065 1.00 98.50 200 ASN A O 1
ATOM 1505 N N . LEU A 1 201 ? -12.844 -2.573 12.364 1.00 98.25 201 LEU A N 1
ATOM 1506 C CA . LEU A 1 201 ? -11.929 -1.576 12.909 1.00 98.25 201 LEU A CA 1
ATOM 1507 C C . LEU A 1 201 ? -11.194 -0.853 11.781 1.00 98.25 201 LEU A C 1
ATOM 1509 O O . LEU A 1 201 ? -10.559 -1.480 10.937 1.00 98.25 201 LEU A O 1
ATOM 1513 N N . CYS A 1 202 ? -11.243 0.474 11.820 1.00 97.44 202 CYS A N 1
ATOM 1514 C CA . CYS A 1 202 ? -10.475 1.346 10.946 1.00 97.44 202 CYS A CA 1
ATOM 1515 C C . CYS A 1 202 ? -9.571 2.258 11.776 1.00 97.44 202 CYS A C 1
ATOM 1517 O O . CYS A 1 202 ? -9.995 2.792 12.801 1.00 97.44 202 CYS A O 1
ATOM 1519 N N . VAL A 1 203 ? -8.343 2.472 11.314 1.00 98.69 203 VAL A N 1
ATOM 1520 C CA . VAL A 1 203 ? -7.505 3.591 11.746 1.00 98.69 203 VAL A CA 1
ATOM 1521 C C . VAL A 1 203 ? -7.551 4.659 10.661 1.00 98.69 203 VAL A C 1
ATOM 1523 O O . VAL A 1 203 ? -7.065 4.432 9.555 1.00 98.69 203 VAL A O 1
ATOM 1526 N N . TRP A 1 204 ? -8.151 5.809 10.961 1.00 98.88 204 TRP A N 1
ATOM 1527 C CA . TRP A 1 204 ? -8.274 6.926 10.026 1.00 98.88 204 TRP A CA 1
ATOM 1528 C C . TRP A 1 204 ? -7.024 7.813 10.045 1.00 98.88 204 TRP A C 1
ATOM 1530 O O . TRP A 1 204 ? -6.463 8.070 11.115 1.00 98.88 204 TRP A O 1
ATOM 1540 N N . GLY A 1 205 ? -6.649 8.330 8.872 1.00 98.69 205 GLY A N 1
ATOM 1541 C CA . GLY A 1 205 ? -5.676 9.414 8.733 1.00 98.69 205 GLY A CA 1
ATOM 1542 C C . GLY A 1 205 ? -4.223 9.016 8.524 1.00 98.69 205 GLY A C 1
ATOM 1543 O O . GLY A 1 205 ? -3.912 8.149 7.704 1.00 98.69 205 GLY A O 1
ATOM 1544 N N . ASN A 1 206 ? -3.337 9.744 9.195 1.00 98.75 206 ASN A N 1
ATOM 1545 C CA . ASN A 1 206 ? -1.892 9.613 9.082 1.00 98.75 206 ASN A CA 1
ATOM 1546 C C . ASN A 1 206 ? -1.361 8.434 9.915 1.00 98.75 206 ASN A C 1
ATOM 1548 O O . ASN A 1 206 ? -1.915 8.112 10.967 1.00 98.75 206 ASN A O 1
ATOM 1552 N N . HIS A 1 207 ? -0.253 7.823 9.491 1.00 98.06 207 HIS A N 1
ATOM 1553 C CA . HIS A 1 207 ? 0.546 6.935 10.340 1.00 98.06 207 HIS A CA 1
ATOM 1554 C C . HIS A 1 207 ? 1.420 7.767 11.295 1.00 98.06 207 HIS A C 1
ATOM 1556 O O . HIS A 1 207 ? 2.639 7.876 11.142 1.00 98.06 207 HIS A O 1
ATOM 1562 N N . SER A 1 208 ? 0.780 8.396 12.277 1.00 96.81 208 SER A N 1
ATOM 1563 C CA . SER A 1 208 ? 1.424 9.315 13.220 1.00 96.81 208 SER A CA 1
ATOM 1564 C C . SER A 1 208 ? 0.717 9.312 14.580 1.00 96.81 208 SER A C 1
ATOM 1566 O O . SER A 1 208 ? -0.236 8.569 14.818 1.00 96.81 208 SER A O 1
ATOM 1568 N N . SER A 1 209 ? 1.147 10.182 15.494 1.00 95.75 209 SER A N 1
ATOM 1569 C CA . SER A 1 209 ? 0.455 10.398 16.767 1.00 95.75 209 SER A CA 1
ATOM 1570 C C . SER A 1 209 ? -0.944 11.008 16.618 1.00 95.75 209 SER A C 1
ATOM 1572 O O . SER A 1 209 ? -1.677 11.012 17.604 1.00 95.75 209 SER A O 1
ATOM 1574 N N . THR A 1 210 ? -1.348 11.492 15.438 1.00 97.94 210 THR A N 1
ATOM 1575 C CA . THR A 1 210 ? -2.706 12.012 15.200 1.00 97.94 210 THR A CA 1
ATOM 1576 C C . THR A 1 210 ? -3.689 10.942 14.723 1.00 97.94 210 THR A C 1
ATOM 1578 O O . THR A 1 210 ? -4.891 11.210 14.706 1.00 97.94 210 THR A O 1
ATOM 1581 N N . MET A 1 211 ? -3.212 9.728 14.400 1.00 98.44 211 MET A N 1
ATOM 1582 C CA . MET A 1 211 ? -4.040 8.614 13.922 1.00 98.44 211 MET A CA 1
ATOM 1583 C C . MET A 1 211 ? -5.288 8.405 14.797 1.00 98.44 211 MET A C 1
ATOM 1585 O O . MET A 1 211 ? -5.220 8.507 16.032 1.00 98.44 211 MET A O 1
ATOM 1589 N N . TYR A 1 212 ? -6.416 8.052 14.176 1.00 98.75 212 TYR A N 1
ATOM 1590 C CA . TYR A 1 212 ? -7.673 7.819 14.889 1.00 98.75 212 TYR A CA 1
ATOM 1591 C C . TYR A 1 212 ? -8.155 6.364 14.763 1.00 98.75 212 TYR A C 1
ATOM 1593 O O . TYR A 1 212 ? -8.738 6.008 13.737 1.00 98.75 212 TYR A O 1
ATOM 1601 N N . PRO A 1 213 ? -7.958 5.514 15.792 1.00 98.62 213 PRO A N 1
ATOM 1602 C CA . PRO A 1 213 ? -8.563 4.187 15.840 1.00 98.62 213 PRO A CA 1
ATOM 1603 C C . PRO A 1 213 ? -10.060 4.301 16.174 1.00 98.62 213 PRO A C 1
ATOM 1605 O O . PRO A 1 213 ? -10.449 4.604 17.304 1.00 98.62 213 PRO A O 1
ATOM 1608 N N . ASP A 1 214 ? -10.904 4.060 15.177 1.00 98.56 214 ASP A N 1
ATOM 1609 C CA . ASP A 1 214 ? -12.350 4.243 15.252 1.00 98.56 214 ASP A CA 1
ATOM 1610 C C . ASP A 1 214 ? -13.040 3.081 15.963 1.00 98.56 214 ASP A C 1
ATOM 1612 O O . ASP A 1 214 ? -13.334 2.031 15.391 1.00 98.56 214 ASP A O 1
ATOM 1616 N N . PHE A 1 215 ? -13.320 3.303 17.242 1.00 98.12 215 PHE A N 1
ATOM 1617 C CA . PHE A 1 215 ? -14.067 2.370 18.070 1.00 98.12 215 PHE A CA 1
ATOM 1618 C C . PHE A 1 215 ? -15.591 2.466 17.891 1.00 98.12 215 PHE A C 1
ATOM 1620 O O . PHE A 1 215 ? -16.285 1.591 18.395 1.00 98.12 215 PHE A O 1
ATOM 1627 N N . PHE A 1 216 ? -16.143 3.490 17.227 1.00 98.00 216 PHE A N 1
ATOM 1628 C CA . PHE A 1 216 ? -17.598 3.600 17.047 1.00 98.00 216 PHE A CA 1
ATOM 1629 C C . PHE A 1 216 ? -18.104 2.605 16.005 1.00 98.00 216 PHE A C 1
ATOM 1631 O O . PHE A 1 216 ? -19.146 1.984 16.201 1.00 98.00 216 PHE A O 1
ATOM 1638 N N . ASN A 1 217 ? -17.354 2.434 14.915 1.00 98.19 217 ASN A N 1
ATOM 1639 C CA . ASN A 1 217 ? -17.715 1.509 13.841 1.00 98.19 217 ASN A CA 1
ATOM 1640 C C . ASN A 1 217 ? -17.192 0.079 14.065 1.00 98.19 217 ASN A C 1
ATOM 1642 O O . ASN A 1 217 ? -17.693 -0.866 13.450 1.00 98.19 217 ASN A O 1
ATOM 1646 N N . ALA A 1 218 ? -16.219 -0.094 14.963 1.00 98.50 218 ALA A N 1
ATOM 1647 C CA . ALA A 1 218 ? -15.666 -1.395 15.311 1.00 98.50 218 ALA A CA 1
ATOM 1648 C C . ALA A 1 218 ? -16.648 -2.261 16.115 1.00 98.50 218 ALA A C 1
ATOM 1650 O O . ALA A 1 218 ? -17.484 -1.776 16.885 1.00 98.50 218 ALA A O 1
ATOM 1651 N N . LYS A 1 219 ? -16.499 -3.580 15.977 1.00 98.62 219 LYS A N 1
ATOM 1652 C CA . LYS A 1 219 ? -17.327 -4.578 16.659 1.00 98.62 219 LYS A CA 1
ATOM 1653 C C . LYS A 1 219 ? -16.481 -5.604 17.399 1.00 98.62 219 LYS A C 1
ATOM 1655 O O . LYS A 1 219 ? -15.365 -5.912 16.993 1.00 98.62 219 LYS A O 1
ATOM 1660 N N . ILE A 1 220 ? -17.053 -6.167 18.461 1.00 98.44 220 ILE A N 1
ATOM 1661 C CA . ILE A 1 220 ? -16.540 -7.326 19.197 1.00 98.44 220 ILE A CA 1
ATOM 1662 C C . ILE A 1 220 ? -17.625 -8.394 19.169 1.00 98.44 220 ILE A C 1
ATOM 1664 O O . ILE A 1 220 ? -18.729 -8.164 19.665 1.00 98.44 220 ILE A O 1
ATOM 1668 N N . GLN A 1 221 ? -17.335 -9.551 18.568 1.00 96.38 221 GLN A N 1
ATOM 1669 C CA . GLN A 1 221 ? -18.318 -10.631 18.389 1.00 96.38 221 GLN A CA 1
ATOM 1670 C C . GLN A 1 221 ? -19.633 -10.111 17.765 1.00 96.38 221 GLN A C 1
ATOM 1672 O O . GLN A 1 221 ? -20.724 -10.382 18.262 1.00 96.38 221 GLN A O 1
ATOM 1677 N N . ASN A 1 222 ? -19.515 -9.314 16.695 1.00 95.62 222 ASN A N 1
ATOM 1678 C CA . ASN A 1 222 ? -20.615 -8.658 15.971 1.00 95.62 222 ASN A CA 1
ATOM 1679 C C . ASN A 1 222 ? -21.440 -7.616 16.752 1.00 95.62 222 ASN A C 1
ATOM 1681 O O . ASN A 1 222 ? -22.406 -7.089 16.201 1.00 95.62 222 ASN A O 1
ATOM 1685 N N . ARG A 1 223 ? -21.060 -7.260 17.984 1.00 97.94 223 ARG A N 1
ATOM 1686 C CA . ARG A 1 223 ? -21.695 -6.178 18.754 1.00 97.94 223 ARG A CA 1
ATOM 1687 C C . ARG A 1 223 ? -20.839 -4.910 18.730 1.00 97.94 223 ARG A C 1
ATOM 1689 O O . ARG A 1 223 ? -19.616 -5.050 18.743 1.00 97.94 223 ARG A O 1
ATOM 1696 N N . PRO A 1 224 ? -21.426 -3.699 18.713 1.00 98.06 224 PRO A N 1
ATOM 1697 C CA . PRO A 1 224 ? -20.659 -2.456 18.780 1.00 98.06 224 PRO A CA 1
ATOM 1698 C C . PRO A 1 224 ? -19.692 -2.448 19.968 1.00 98.06 224 PRO A C 1
ATOM 1700 O O . PRO A 1 224 ? -20.054 -2.837 21.080 1.00 98.06 224 PRO A O 1
ATOM 1703 N N . VAL A 1 225 ? -18.456 -1.993 19.749 1.00 98.31 225 VAL A N 1
ATOM 1704 C CA . VAL A 1 225 ? -17.442 -1.893 20.817 1.00 98.31 225 VAL A CA 1
ATOM 1705 C C . VAL A 1 225 ? -17.947 -1.054 21.996 1.00 98.31 225 VAL A C 1
ATOM 1707 O O . VAL A 1 225 ? -17.670 -1.392 23.149 1.00 98.31 225 VAL A O 1
ATOM 1710 N N . THR A 1 226 ? -18.714 0.003 21.720 1.00 97.06 226 THR A N 1
ATOM 1711 C CA . THR A 1 226 ? -19.323 0.877 22.735 1.00 97.06 226 THR A CA 1
ATOM 1712 C C . THR A 1 226 ? -20.248 0.126 23.688 1.00 97.06 226 THR A C 1
ATOM 1714 O O . THR A 1 226 ? -20.269 0.444 24.875 1.00 97.06 226 THR A O 1
ATOM 1717 N N . ASP A 1 227 ? -20.940 -0.902 23.197 1.00 96.94 227 ASP A N 1
ATOM 1718 C CA . ASP A 1 227 ? -21.897 -1.689 23.978 1.00 96.94 227 ASP A CA 1
ATOM 1719 C C . ASP A 1 227 ? -21.188 -2.776 24.791 1.00 96.94 227 ASP A C 1
ATOM 1721 O O . ASP A 1 227 ? -21.604 -3.107 25.898 1.00 96.94 227 ASP A O 1
ATOM 1725 N N . VAL A 1 228 ? -20.104 -3.342 24.247 1.00 97.25 228 VAL A N 1
ATOM 1726 C CA . VAL A 1 228 ? -19.358 -4.434 24.892 1.00 97.25 228 VAL A CA 1
ATOM 1727 C C . VAL A 1 228 ? -18.432 -3.920 25.990 1.00 97.25 228 VAL A C 1
ATOM 1729 O O . VAL A 1 228 ? -18.352 -4.530 27.052 1.00 97.25 228 VAL A O 1
ATOM 1732 N N . ILE A 1 229 ? -17.713 -2.821 25.747 1.00 96.50 229 ILE A N 1
ATOM 1733 C CA . ILE A 1 229 ? -16.761 -2.277 26.724 1.00 96.50 229 ILE A CA 1
ATOM 1734 C C . ILE A 1 229 ? -17.463 -1.360 27.732 1.00 96.50 229 ILE A C 1
ATOM 1736 O O . ILE A 1 229 ? -17.005 -1.276 28.867 1.00 96.50 229 ILE A O 1
ATOM 1740 N N . GLY A 1 230 ? -18.529 -0.645 27.347 1.00 89.94 230 GLY A N 1
ATOM 1741 C CA . GLY A 1 230 ? -19.321 0.232 28.229 1.00 89.94 230 GLY A CA 1
ATOM 1742 C C . GLY A 1 230 ? -18.575 1.427 28.852 1.00 89.94 230 GLY A C 1
ATOM 1743 O O . GLY A 1 230 ? -19.187 2.290 29.471 1.00 89.94 230 GLY A O 1
ATOM 1744 N N . HIS A 1 231 ? -17.249 1.507 28.701 1.00 92.56 231 HIS A N 1
ATOM 1745 C CA . HIS A 1 231 ? -16.374 2.503 29.322 1.00 92.56 231 HIS A CA 1
ATOM 1746 C C . HIS A 1 231 ? -15.930 3.536 28.279 1.00 92.56 231 HIS A C 1
ATOM 1748 O O . HIS A 1 231 ? -14.804 3.494 27.775 1.00 92.56 231 HIS A O 1
ATOM 1754 N N . ARG A 1 232 ? -16.825 4.469 27.940 1.00 94.19 232 ARG A N 1
ATOM 1755 C CA . ARG A 1 232 ? -16.594 5.460 26.876 1.00 94.19 232 ARG A CA 1
ATOM 1756 C C . ARG A 1 232 ? -15.366 6.342 27.110 1.00 94.19 232 ARG A C 1
ATOM 1758 O O . ARG A 1 232 ? -14.606 6.566 26.177 1.00 94.19 232 ARG A O 1
ATOM 1765 N N . GLU A 1 233 ? -15.126 6.784 28.342 1.00 96.31 233 GLU A N 1
ATOM 1766 C CA . GLU A 1 233 ? -13.953 7.609 28.664 1.00 96.31 233 GLU A CA 1
ATOM 1767 C C . GLU A 1 233 ? -12.633 6.883 28.362 1.00 96.31 233 GLU A C 1
ATOM 1769 O O . GLU A 1 233 ? -11.717 7.469 27.785 1.00 96.31 233 GLU A O 1
ATOM 1774 N N . TRP A 1 234 ? -12.563 5.585 28.672 1.00 98.00 234 TRP A N 1
ATOM 1775 C CA . TRP A 1 234 ? -11.401 4.761 28.345 1.00 98.00 234 TRP A CA 1
ATOM 1776 C C . TRP A 1 234 ? -11.199 4.662 26.827 1.00 98.00 234 TRP A C 1
ATOM 1778 O O . TRP A 1 234 ? -10.068 4.725 26.355 1.00 98.00 234 TRP A O 1
ATOM 1788 N N . LEU A 1 235 ? -12.281 4.548 26.047 1.00 98.00 235 LEU A N 1
ATOM 1789 C CA . LEU A 1 235 ? -12.217 4.516 24.581 1.00 98.00 235 LEU A CA 1
ATOM 1790 C C . LEU A 1 235 ? -11.748 5.855 23.987 1.00 98.00 235 LEU A C 1
ATOM 1792 O O . LEU A 1 235 ? -10.907 5.874 23.090 1.00 98.00 235 LEU A O 1
ATOM 1796 N N . GLU A 1 236 ? -12.257 6.976 24.498 1.00 97.31 236 GLU A N 1
ATOM 1797 C CA . GLU A 1 236 ? -11.948 8.317 23.985 1.00 97.31 236 GLU A CA 1
ATOM 1798 C C . GLU A 1 236 ? -10.565 8.837 24.406 1.00 97.31 236 GLU A C 1
ATOM 1800 O O . GLU A 1 236 ? -9.988 9.674 23.705 1.00 97.31 236 GLU A O 1
ATOM 1805 N N . LYS A 1 237 ? -10.023 8.357 25.533 1.00 95.94 237 LYS A N 1
ATOM 1806 C CA . LYS A 1 237 ? -8.740 8.811 26.087 1.00 95.94 237 LYS A CA 1
ATOM 1807 C C . LYS A 1 237 ? -7.675 7.724 26.021 1.00 95.94 237 LYS A C 1
ATOM 1809 O O . LYS A 1 237 ? -6.755 7.799 25.201 1.00 95.94 237 LYS A O 1
ATOM 1814 N N . ASP A 1 238 ? -7.792 6.721 26.885 1.00 97.50 238 ASP A N 1
ATOM 1815 C CA . ASP A 1 238 ? -6.736 5.739 27.126 1.00 97.50 238 ASP A CA 1
ATOM 1816 C C . ASP A 1 238 ? -6.468 4.883 25.894 1.00 97.50 238 ASP A C 1
ATOM 1818 O O . ASP A 1 238 ? -5.327 4.769 25.464 1.00 97.50 238 ASP A O 1
ATOM 1822 N N . PHE A 1 239 ? -7.509 4.314 25.286 1.00 98.38 239 PHE A N 1
ATOM 1823 C CA . PHE A 1 239 ? -7.403 3.452 24.112 1.00 98.38 239 PHE A CA 1
ATOM 1824 C C . PHE A 1 239 ? -6.674 4.147 22.961 1.00 98.38 239 PHE A C 1
ATOM 1826 O O . PHE A 1 239 ? -5.673 3.623 22.467 1.00 98.38 239 PHE A O 1
ATOM 1833 N N . ILE A 1 240 ? -7.132 5.345 22.583 1.00 98.00 240 ILE A N 1
ATOM 1834 C CA . ILE A 1 240 ? -6.511 6.143 21.520 1.00 98.00 240 ILE A CA 1
ATOM 1835 C C . ILE A 1 240 ? -5.044 6.430 21.868 1.00 98.00 240 ILE A C 1
ATOM 1837 O O . ILE A 1 240 ? -4.152 6.144 21.068 1.00 98.00 240 ILE A O 1
ATOM 1841 N N . THR A 1 241 ? -4.776 6.901 23.088 1.00 97.25 241 THR A N 1
ATOM 1842 C CA . THR A 1 241 ? -3.418 7.244 23.540 1.00 97.25 241 THR A CA 1
ATOM 1843 C C . THR A 1 241 ? -2.488 6.029 23.554 1.00 97.25 241 THR A C 1
ATOM 1845 O O . THR A 1 241 ? -1.332 6.122 23.137 1.00 97.25 241 THR A O 1
ATOM 1848 N N . ILE A 1 242 ? -2.973 4.871 24.010 1.00 96.81 242 ILE A N 1
ATOM 1849 C CA . ILE A 1 242 ? -2.205 3.622 24.069 1.00 96.81 242 ILE A CA 1
ATOM 1850 C C . ILE A 1 242 ? -1.807 3.180 22.661 1.00 96.81 242 ILE A C 1
ATOM 1852 O O . ILE A 1 242 ? -0.668 2.754 22.464 1.00 96.81 242 ILE A O 1
ATOM 1856 N N . VAL A 1 243 ? -2.717 3.272 21.686 1.00 97.19 243 VAL A N 1
ATOM 1857 C CA . VAL A 1 243 ? -2.426 2.919 20.289 1.00 97.19 243 VAL A CA 1
ATOM 1858 C C . VAL A 1 243 ? -1.402 3.892 19.700 1.00 97.19 243 VAL A C 1
ATOM 1860 O O . VAL A 1 243 ? -0.366 3.441 19.208 1.00 97.19 243 VAL A O 1
ATOM 1863 N N . GLN A 1 244 ? -1.625 5.201 19.856 1.00 95.19 244 GLN A N 1
ATOM 1864 C CA . GLN A 1 244 ? -0.736 6.259 19.358 1.00 95.19 244 GLN A CA 1
ATOM 1865 C C . GLN A 1 244 ? 0.690 6.149 19.921 1.00 95.19 244 GLN A C 1
ATOM 1867 O O . GLN A 1 244 ? 1.670 6.311 19.197 1.00 95.19 244 GLN A O 1
ATOM 1872 N N . LYS A 1 245 ? 0.835 5.814 21.209 1.00 93.19 245 LYS A N 1
ATOM 1873 C CA . LYS A 1 245 ? 2.140 5.722 21.888 1.00 93.19 245 LYS A CA 1
ATOM 1874 C C . LYS A 1 245 ? 2.778 4.333 21.837 1.00 93.19 245 LYS A C 1
ATOM 1876 O O . LYS A 1 245 ? 3.875 4.138 22.364 1.00 93.19 245 LYS A O 1
ATOM 1881 N N . ARG A 1 246 ? 2.143 3.344 21.195 1.00 89.75 246 ARG A N 1
ATOM 1882 C CA . ARG A 1 246 ? 2.607 1.947 21.253 1.00 89.75 246 ARG A CA 1
ATOM 1883 C C . ARG A 1 246 ? 4.001 1.747 20.661 1.00 89.75 246 ARG A C 1
ATOM 1885 O O . ARG A 1 246 ? 4.745 0.909 21.163 1.00 89.75 246 ARG A O 1
ATOM 1892 N N . GLY A 1 247 ? 4.350 2.484 19.606 1.00 83.81 247 GLY A N 1
ATOM 1893 C CA . GLY A 1 247 ? 5.685 2.429 19.002 1.00 83.81 247 GLY A CA 1
ATOM 1894 C C . GLY A 1 247 ? 6.778 2.854 19.984 1.00 83.81 247 GLY A C 1
ATOM 1895 O O . GLY A 1 247 ? 7.730 2.103 20.192 1.00 83.81 247 GLY A O 1
ATOM 1896 N N . ALA A 1 248 ? 6.585 3.999 20.643 1.00 86.00 248 ALA A N 1
ATOM 1897 C CA . ALA A 1 248 ? 7.501 4.517 21.656 1.00 86.00 248 ALA A CA 1
ATOM 1898 C C . ALA A 1 248 ? 7.647 3.550 22.841 1.00 86.00 248 ALA A C 1
ATOM 1900 O O . ALA A 1 248 ? 8.765 3.219 23.217 1.00 86.00 248 ALA A O 1
ATOM 1901 N N . ALA A 1 249 ? 6.538 2.995 23.339 1.00 85.81 249 ALA A N 1
ATOM 1902 C CA . ALA A 1 249 ? 6.567 2.026 24.437 1.00 85.81 249 ALA A CA 1
ATOM 1903 C C . ALA A 1 249 ? 7.349 0.739 24.097 1.00 85.81 249 ALA A C 1
ATOM 1905 O O . ALA A 1 249 ? 7.962 0.131 24.970 1.00 85.81 249 ALA A O 1
ATOM 1906 N N . ILE A 1 250 ? 7.340 0.295 22.831 1.00 84.50 250 ILE A N 1
ATOM 1907 C CA . ILE A 1 250 ? 8.146 -0.863 22.406 1.00 84.50 250 ILE A CA 1
ATOM 1908 C C . ILE A 1 250 ? 9.636 -0.512 22.394 1.00 84.50 250 ILE A C 1
ATOM 1910 O O . ILE A 1 250 ? 10.445 -1.332 22.828 1.00 84.50 250 ILE A O 1
ATOM 1914 N N . ILE A 1 251 ? 9.986 0.681 21.910 1.00 84.75 251 ILE A N 1
ATOM 1915 C CA . ILE A 1 251 ? 11.372 1.162 21.891 1.00 84.75 251 ILE A CA 1
ATOM 1916 C C . ILE A 1 251 ? 11.897 1.295 23.319 1.00 84.75 251 ILE A C 1
ATOM 1918 O O . ILE A 1 251 ? 12.980 0.802 23.604 1.00 84.75 251 ILE A O 1
ATOM 1922 N N . GLU A 1 252 ? 11.115 1.874 24.225 1.00 85.44 252 GLU A N 1
ATOM 1923 C CA . GLU A 1 252 ? 11.469 2.003 25.640 1.00 85.44 252 GLU A CA 1
ATOM 1924 C C . GLU A 1 252 ? 11.694 0.635 26.302 1.00 85.44 252 GLU A C 1
ATOM 1926 O O . GLU A 1 252 ? 12.710 0.417 26.954 1.00 85.44 252 GLU A O 1
ATOM 1931 N N . ALA A 1 253 ? 10.794 -0.327 26.072 1.00 85.25 253 ALA A N 1
ATOM 1932 C CA . ALA A 1 253 ? 10.886 -1.645 26.697 1.00 85.25 253 ALA A CA 1
ATOM 1933 C C . ALA A 1 253 ? 11.998 -2.541 26.122 1.00 85.25 253 ALA A C 1
ATOM 1935 O O . ALA A 1 253 ? 12.476 -3.441 26.811 1.00 85.25 253 ALA A O 1
ATOM 1936 N N . ARG A 1 254 ? 12.370 -2.369 24.845 1.00 84.06 254 ARG A N 1
ATOM 1937 C CA . ARG A 1 254 ? 13.299 -3.277 24.140 1.00 84.06 254 ARG A CA 1
ATOM 1938 C C . ARG A 1 254 ? 14.624 -2.641 23.731 1.00 84.06 254 ARG A C 1
ATOM 1940 O O . ARG A 1 254 ? 15.501 -3.368 23.276 1.00 84.06 254 ARG A O 1
ATOM 1947 N N . GLY A 1 255 ? 14.740 -1.316 23.773 1.00 82.88 255 GLY A N 1
ATOM 1948 C CA . GLY A 1 255 ? 15.832 -0.555 23.153 1.00 82.88 255 GLY A CA 1
ATOM 1949 C C . GLY A 1 255 ? 15.866 -0.630 21.619 1.00 82.88 255 GLY A C 1
ATOM 1950 O O . GLY A 1 255 ? 16.791 -0.117 20.998 1.00 82.88 255 GLY A O 1
ATOM 1951 N N . LEU A 1 256 ? 14.883 -1.285 20.990 1.00 81.81 256 LEU A N 1
ATOM 1952 C CA . LEU A 1 256 ? 14.853 -1.593 19.560 1.00 81.81 256 LEU A CA 1
ATOM 1953 C C . LEU A 1 256 ? 13.475 -1.291 18.968 1.00 81.81 256 LEU A C 1
ATOM 1955 O O . LEU A 1 256 ? 12.448 -1.382 19.644 1.00 81.81 256 LEU A O 1
ATOM 1959 N N . SER A 1 257 ? 13.447 -0.987 17.671 1.00 85.00 257 SER A N 1
ATOM 1960 C CA . SER A 1 257 ? 12.203 -0.748 16.942 1.00 85.00 257 SER A CA 1
ATOM 1961 C C . SER A 1 257 ? 11.325 -2.004 16.868 1.00 85.00 257 SER A C 1
ATOM 1963 O O . SER A 1 257 ? 11.770 -3.149 17.010 1.00 85.00 257 SER A O 1
ATOM 1965 N N . SER A 1 258 ? 10.033 -1.808 16.601 1.00 89.25 258 SER A N 1
ATOM 1966 C CA . SER A 1 258 ? 9.048 -2.886 16.486 1.00 89.25 258 SER A CA 1
ATOM 1967 C C . SER A 1 258 ? 9.105 -3.606 15.124 1.00 89.25 258 SER A C 1
ATOM 1969 O O . SER A 1 258 ? 8.069 -3.818 14.490 1.00 89.25 258 SER A O 1
ATOM 1971 N N . ALA A 1 259 ? 10.311 -3.962 14.665 1.00 88.00 259 ALA A N 1
ATOM 1972 C CA . ALA A 1 259 ? 10.590 -4.450 13.312 1.00 88.00 259 ALA A CA 1
ATOM 1973 C C . ALA A 1 259 ? 9.791 -5.711 12.940 1.00 88.00 259 ALA A C 1
ATOM 1975 O O . ALA A 1 259 ? 9.140 -5.736 11.902 1.00 88.00 259 ALA A O 1
ATOM 1976 N N . ALA A 1 260 ? 9.758 -6.726 13.811 1.00 89.19 260 ALA A N 1
ATOM 1977 C CA . ALA A 1 260 ? 9.031 -7.971 13.540 1.00 89.19 260 ALA A CA 1
ATOM 1978 C C . ALA A 1 260 ? 7.515 -7.750 13.376 1.00 89.19 260 ALA A C 1
ATOM 1980 O O . ALA A 1 260 ? 6.905 -8.265 12.444 1.00 89.19 260 ALA A O 1
ATOM 1981 N N . SER A 1 261 ? 6.901 -6.932 14.239 1.00 90.88 261 SER A N 1
ATOM 1982 C CA . SER A 1 261 ? 5.476 -6.603 14.109 1.00 90.88 261 SER A CA 1
ATOM 1983 C C . SER A 1 261 ? 5.186 -5.725 12.891 1.00 90.88 261 SER A C 1
ATOM 1985 O O . SER A 1 261 ? 4.129 -5.870 12.288 1.00 90.88 261 SER A O 1
ATOM 1987 N N . ALA A 1 262 ? 6.117 -4.843 12.508 1.00 92.56 262 ALA A N 1
ATOM 1988 C CA . ALA A 1 262 ? 5.992 -4.067 11.278 1.00 92.56 262 ALA A CA 1
ATOM 1989 C C . ALA A 1 262 ? 6.063 -4.981 10.044 1.00 92.56 262 ALA A C 1
ATOM 1991 O O . ALA A 1 262 ? 5.213 -4.878 9.170 1.00 92.56 262 ALA A O 1
ATOM 1992 N N . ALA A 1 263 ? 6.994 -5.941 10.014 1.00 92.69 263 ALA A N 1
ATOM 1993 C CA . ALA A 1 263 ? 7.072 -6.944 8.953 1.00 92.69 263 ALA A CA 1
ATOM 1994 C C . ALA A 1 263 ? 5.788 -7.788 8.857 1.00 92.69 263 ALA A C 1
ATOM 1996 O O . ALA A 1 263 ? 5.294 -8.028 7.758 1.00 92.69 263 ALA A O 1
ATOM 1997 N N . ASN A 1 264 ? 5.195 -8.171 9.993 1.00 94.00 264 ASN A N 1
ATOM 1998 C CA . ASN A 1 264 ? 3.898 -8.851 9.998 1.00 94.00 264 ASN A CA 1
ATOM 1999 C C . ASN A 1 264 ? 2.790 -7.977 9.389 1.00 94.00 264 ASN A C 1
ATOM 2001 O O . ASN A 1 264 ? 2.022 -8.450 8.560 1.00 94.00 264 ASN A O 1
ATOM 2005 N N . ALA A 1 265 ? 2.737 -6.690 9.748 1.00 96.44 265 ALA A N 1
ATOM 2006 C CA . ALA A 1 265 ? 1.766 -5.754 9.183 1.00 96.44 265 ALA A CA 1
ATOM 2007 C C . ALA A 1 265 ? 1.934 -5.561 7.664 1.00 96.44 265 ALA A C 1
ATOM 2009 O O . ALA A 1 265 ? 0.938 -5.410 6.957 1.00 96.44 265 ALA A O 1
ATOM 2010 N N . VAL A 1 266 ? 3.165 -5.627 7.142 1.00 96.94 266 VAL A N 1
ATOM 2011 C CA . VAL A 1 266 ? 3.427 -5.623 5.692 1.00 96.94 266 VAL A CA 1
ATOM 2012 C C . VAL A 1 266 ? 2.797 -6.845 5.029 1.00 96.94 266 VAL A C 1
ATOM 2014 O O . VAL A 1 266 ? 2.034 -6.698 4.074 1.00 96.94 266 VAL A O 1
ATOM 2017 N N . VAL A 1 267 ? 3.078 -8.043 5.551 1.00 96.31 267 VAL A N 1
ATOM 2018 C CA . VAL A 1 267 ? 2.524 -9.299 5.021 1.00 96.31 267 VAL A CA 1
ATOM 2019 C C . VAL A 1 267 ? 0.996 -9.282 5.078 1.00 96.31 267 VAL A C 1
ATOM 2021 O O . VAL A 1 267 ? 0.345 -9.610 4.084 1.00 96.31 267 VAL A O 1
ATOM 2024 N N . ASP A 1 268 ? 0.424 -8.833 6.196 1.00 94.38 268 ASP A N 1
ATOM 2025 C CA . ASP A 1 268 ? -1.023 -8.697 6.364 1.00 94.38 268 ASP A CA 1
ATOM 2026 C C . ASP A 1 268 ? -1.623 -7.732 5.341 1.00 94.38 268 ASP A C 1
ATOM 2028 O O . ASP A 1 268 ? -2.632 -8.058 4.721 1.00 94.38 268 ASP A O 1
ATOM 2032 N N . THR A 1 269 ? -1.002 -6.571 5.120 1.00 96.88 269 THR A N 1
ATOM 2033 C CA . THR A 1 269 ? -1.500 -5.570 4.164 1.00 96.88 269 THR A CA 1
ATOM 2034 C C . THR A 1 269 ? -1.516 -6.129 2.745 1.00 96.88 269 THR A C 1
ATOM 2036 O O . THR A 1 269 ? -2.535 -6.049 2.059 1.00 96.88 269 THR A O 1
ATOM 2039 N N . VAL A 1 270 ? -0.417 -6.757 2.311 1.00 95.25 270 VAL A N 1
ATOM 2040 C CA . VAL A 1 270 ? -0.322 -7.362 0.973 1.00 95.25 270 VAL A CA 1
ATOM 2041 C C . VAL A 1 270 ? -1.357 -8.475 0.815 1.00 95.25 270 VAL A C 1
ATOM 2043 O O . VAL A 1 270 ? -2.092 -8.497 -0.175 1.00 95.25 270 VAL A O 1
ATOM 2046 N N . ARG A 1 271 ? -1.478 -9.365 1.808 1.00 95.81 271 ARG A N 1
ATOM 2047 C CA . ARG A 1 271 ? -2.474 -10.443 1.801 1.00 95.81 271 ARG A CA 1
ATOM 2048 C C . ARG A 1 271 ? -3.897 -9.887 1.728 1.00 95.81 271 ARG A C 1
ATOM 2050 O O . ARG A 1 271 ? -4.675 -10.347 0.897 1.00 95.81 271 ARG A O 1
ATOM 2057 N N . ARG A 1 272 ? -4.239 -8.897 2.558 1.00 95.69 272 ARG A N 1
ATOM 2058 C CA . ARG A 1 272 ? -5.573 -8.276 2.595 1.00 95.69 272 ARG A CA 1
ATOM 2059 C C . ARG A 1 272 ? -5.916 -7.562 1.291 1.00 95.69 272 ARG A C 1
ATOM 2061 O O . ARG A 1 272 ? -7.043 -7.683 0.848 1.00 95.69 272 ARG A O 1
ATOM 2068 N N . LEU A 1 273 ? -4.962 -6.907 0.625 1.00 94.94 273 LEU A N 1
ATOM 2069 C CA . LEU A 1 273 ? -5.182 -6.254 -0.678 1.00 94.94 273 LEU A CA 1
ATOM 2070 C C . LEU A 1 273 ? -5.380 -7.233 -1.850 1.00 94.94 273 LEU A C 1
ATOM 2072 O O . LEU A 1 273 ? -5.881 -6.836 -2.906 1.00 94.94 273 LEU A O 1
ATOM 2076 N N . THR A 1 274 ? -4.961 -8.489 -1.686 1.00 93.50 274 THR A N 1
ATOM 2077 C CA . THR A 1 274 ? -4.946 -9.527 -2.736 1.00 93.50 274 THR A CA 1
ATOM 2078 C C . THR A 1 274 ? -5.897 -10.692 -2.463 1.00 93.50 274 THR A C 1
ATOM 2080 O O . THR A 1 274 ? -6.026 -11.593 -3.287 1.00 93.50 274 THR A O 1
ATOM 2083 N N . THR A 1 275 ? -6.598 -10.665 -1.330 1.00 94.38 275 THR A N 1
ATOM 2084 C CA . THR A 1 275 ? -7.579 -11.678 -0.929 1.00 94.38 275 THR A CA 1
ATOM 2085 C C . THR A 1 275 ? -8.927 -10.995 -0.715 1.00 94.38 275 THR A C 1
ATOM 2087 O O . THR A 1 275 ? -8.943 -9.933 -0.092 1.00 94.38 275 THR A O 1
ATOM 2090 N N . PRO A 1 276 ? -10.054 -11.571 -1.175 1.00 98.00 276 PRO A N 1
ATOM 2091 C CA . PRO A 1 276 ? -11.372 -11.012 -0.902 1.00 98.00 276 PRO A CA 1
ATOM 2092 C C . PRO A 1 276 ? -11.574 -10.736 0.592 1.00 98.00 276 PRO A C 1
ATOM 2094 O O . PRO A 1 276 ? -11.332 -11.602 1.436 1.00 98.00 276 PRO A O 1
ATOM 2097 N N . THR A 1 277 ? -12.010 -9.522 0.919 1.00 98.19 277 THR A N 1
ATOM 2098 C CA . THR A 1 277 ? -12.358 -9.145 2.291 1.00 98.19 277 THR A CA 1
ATOM 2099 C C . THR A 1 277 ? -13.628 -9.892 2.714 1.00 98.19 277 THR A C 1
ATOM 2101 O O . THR A 1 277 ? -14.563 -9.971 1.912 1.00 98.19 277 THR A O 1
ATOM 2104 N N . PRO A 1 278 ? -13.701 -10.446 3.942 1.00 97.25 278 PRO A N 1
ATOM 2105 C CA . PRO A 1 278 ? -14.923 -11.065 4.445 1.00 97.25 278 PRO A CA 1
ATOM 2106 C C . PRO A 1 278 ? -16.137 -10.136 4.322 1.00 97.25 278 PRO A C 1
ATOM 2108 O O . PRO A 1 278 ? -16.034 -8.924 4.515 1.00 97.25 278 PRO A O 1
ATOM 2111 N N . ALA A 1 279 ? -17.296 -10.710 3.996 1.00 96.06 279 ALA A N 1
ATOM 2112 C CA . ALA A 1 279 ? -18.516 -9.939 3.793 1.00 96.06 279 ALA A CA 1
ATOM 2113 C C . ALA A 1 279 ? -18.866 -9.116 5.043 1.00 96.06 279 ALA A C 1
ATOM 2115 O O . ALA A 1 279 ? -18.964 -9.650 6.147 1.00 96.06 279 ALA A O 1
ATOM 2116 N N . GLY A 1 280 ? -19.074 -7.814 4.848 1.00 95.62 280 GLY A N 1
ATOM 2117 C CA . GLY A 1 280 ? -19.412 -6.888 5.925 1.00 95.62 280 GLY A CA 1
ATOM 2118 C C . GLY A 1 280 ? -18.231 -6.421 6.778 1.00 95.62 280 GLY A C 1
ATOM 2119 O O . GLY A 1 280 ? -18.485 -5.693 7.730 1.00 95.62 280 GLY A O 1
ATOM 2120 N N . ASP A 1 281 ? -16.987 -6.788 6.453 1.00 98.00 281 ASP A N 1
ATOM 2121 C CA . ASP A 1 281 ? -15.772 -6.339 7.149 1.00 98.00 281 ASP A CA 1
ATOM 2122 C C . ASP A 1 281 ? -14.897 -5.429 6.262 1.00 98.00 281 ASP A C 1
ATOM 2124 O O . ASP A 1 281 ? -15.151 -5.261 5.065 1.00 98.00 281 ASP A O 1
ATOM 2128 N N . TRP A 1 282 ? -13.873 -4.821 6.861 1.00 98.56 282 TRP A N 1
ATOM 2129 C CA . TRP A 1 282 ? -12.877 -3.978 6.197 1.00 98.56 282 TRP A CA 1
ATOM 2130 C C . TRP A 1 282 ? -11.557 -3.948 6.965 1.00 98.56 282 TRP A C 1
ATOM 2132 O O . TRP A 1 282 ? -11.446 -4.446 8.083 1.00 98.56 282 TRP A O 1
ATOM 2142 N N . PHE A 1 283 ? -10.544 -3.347 6.351 1.00 98.56 283 PHE A N 1
ATOM 2143 C CA . PHE A 1 283 ? -9.242 -3.114 6.965 1.00 98.56 283 PHE A CA 1
ATOM 2144 C C . PHE A 1 283 ? -8.719 -1.713 6.650 1.00 98.56 283 PHE A C 1
ATOM 2146 O O . PHE A 1 283 ? -9.211 -1.037 5.751 1.00 98.56 283 PHE A O 1
ATOM 2153 N N . SER A 1 284 ? -7.700 -1.295 7.392 1.00 98.62 284 SER A N 1
ATOM 2154 C CA . SER A 1 284 ? -7.070 0.018 7.287 1.00 98.62 284 SER A CA 1
ATOM 2155 C C . SER A 1 284 ? -5.895 -0.027 6.318 1.00 98.62 284 SER A C 1
ATOM 2157 O O . SER A 1 284 ? -4.992 -0.857 6.458 1.00 98.62 284 SER A O 1
ATOM 2159 N N . VAL A 1 285 ? -5.879 0.888 5.354 1.00 98.56 285 VAL A N 1
ATOM 2160 C CA . VAL A 1 285 ? -4.695 1.207 4.549 1.00 98.56 285 VAL A CA 1
ATOM 2161 C C . VAL A 1 285 ? -4.825 2.634 4.023 1.00 98.56 285 VAL A C 1
ATOM 2163 O O . VAL A 1 285 ? -5.929 3.081 3.704 1.00 98.56 285 VAL A O 1
ATOM 2166 N N . ALA A 1 286 ? -3.710 3.363 3.945 1.00 98.81 286 ALA A N 1
ATOM 2167 C CA . ALA A 1 286 ? -3.713 4.691 3.348 1.00 98.81 286 ALA A CA 1
ATOM 2168 C C . ALA A 1 286 ? -3.729 4.612 1.830 1.00 98.81 286 ALA A C 1
ATOM 2170 O O . ALA A 1 286 ? -2.901 3.918 1.245 1.00 98.81 286 ALA A O 1
ATOM 2171 N N . VAL A 1 287 ? -4.646 5.348 1.213 1.00 98.69 287 VAL A N 1
ATOM 2172 C CA . VAL A 1 287 ? -4.816 5.456 -0.239 1.00 98.69 287 VAL A CA 1
ATOM 2173 C C . VAL A 1 287 ? -4.952 6.922 -0.638 1.00 98.69 287 VAL A C 1
ATO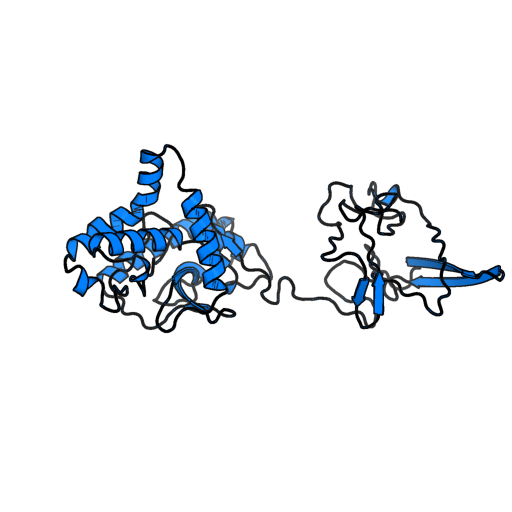M 2175 O O . VAL A 1 287 ? -5.178 7.791 0.207 1.00 98.69 287 VAL A O 1
ATOM 2178 N N . CYS A 1 288 ? -4.813 7.203 -1.930 1.00 98.38 288 CYS A N 1
ATOM 2179 C CA . CYS A 1 288 ? -5.048 8.534 -2.474 1.00 98.38 288 CYS A CA 1
ATOM 2180 C C . CYS A 1 288 ? -6.529 8.911 -2.320 1.00 98.38 288 CYS A C 1
ATOM 2182 O O . CYS A 1 288 ? -7.406 8.236 -2.856 1.00 98.38 288 CYS A O 1
ATOM 2184 N N . SER A 1 289 ? -6.800 9.984 -1.582 1.00 98.56 289 SER A N 1
ATOM 2185 C CA . SER A 1 289 ? -8.148 10.462 -1.291 1.00 98.56 289 SER A CA 1
ATOM 2186 C C . SER A 1 289 ? -8.884 10.892 -2.563 1.00 98.56 289 SER A C 1
ATOM 2188 O O . SER A 1 289 ? -8.383 11.711 -3.342 1.00 98.56 289 SER A O 1
ATOM 2190 N N . ASP A 1 290 ? -10.109 10.393 -2.726 1.00 98.06 290 ASP A N 1
ATOM 2191 C CA . ASP A 1 290 ? -11.056 10.756 -3.785 1.00 98.06 290 ASP A CA 1
ATOM 2192 C C . ASP A 1 290 ? -12.092 11.806 -3.335 1.00 98.06 290 ASP A C 1
ATOM 2194 O O . ASP A 1 290 ? -12.984 12.164 -4.106 1.00 98.06 290 ASP A O 1
ATOM 2198 N N . GLY A 1 291 ? -11.962 12.343 -2.116 1.00 98.25 291 GLY A N 1
ATOM 2199 C CA . GLY A 1 291 ? -12.941 13.249 -1.507 1.00 98.25 291 GLY A CA 1
ATOM 2200 C C . GLY A 1 291 ? -13.911 12.564 -0.542 1.00 98.25 291 GLY A C 1
ATOM 2201 O O . GLY A 1 291 ? -14.722 13.249 0.090 1.00 98.25 291 GLY A O 1
ATOM 2202 N N . SER A 1 292 ? -13.846 11.234 -0.416 1.00 98.56 292 SER A N 1
ATOM 2203 C CA . SER A 1 292 ? -14.651 10.466 0.534 1.00 98.56 292 SER A CA 1
ATOM 2204 C C . SER A 1 292 ? -14.566 11.059 1.939 1.00 98.56 292 SER A C 1
ATOM 2206 O O . SER A 1 292 ? -13.510 11.489 2.398 1.00 98.56 292 SER A O 1
ATOM 2208 N N . TYR A 1 293 ? -15.707 11.100 2.629 1.00 98.50 293 TYR A N 1
ATOM 2209 C CA . TYR A 1 293 ? -15.840 11.673 3.973 1.00 98.50 293 TYR A CA 1
ATOM 2210 C C . TYR A 1 293 ? -15.422 13.149 4.111 1.00 98.50 293 TYR A C 1
ATOM 2212 O O . TYR A 1 293 ? -15.270 13.616 5.241 1.00 98.50 293 TYR A O 1
ATOM 2220 N N . GLY A 1 294 ? -15.296 13.892 3.005 1.00 98.19 294 GLY A N 1
ATOM 2221 C CA . GLY A 1 294 ? -14.929 15.312 2.996 1.00 98.19 294 GLY A CA 1
ATOM 2222 C C . GLY A 1 294 ? -13.427 15.579 3.123 1.00 98.19 294 GLY A C 1
ATOM 2223 O O . GLY A 1 294 ? -13.048 16.722 3.350 1.00 98.19 294 GLY A O 1
ATOM 2224 N N . ILE A 1 295 ? -12.591 14.548 2.988 1.00 98.69 295 ILE A N 1
ATOM 2225 C CA . ILE A 1 295 ? -11.131 14.667 3.057 1.00 98.69 295 ILE A CA 1
ATOM 2226 C C . ILE A 1 295 ? -10.589 15.274 1.762 1.00 98.69 295 ILE A C 1
ATOM 2228 O O . ILE A 1 295 ? -11.015 14.893 0.670 1.00 98.69 295 ILE A O 1
ATOM 2232 N N . GLU A 1 296 ? -9.609 16.172 1.850 1.00 98.38 296 GLU A N 1
ATOM 2233 C CA . GLU A 1 296 ? -8.995 16.796 0.674 1.00 98.38 296 GLU A CA 1
ATOM 2234 C C . GLU A 1 296 ? -8.499 15.756 -0.348 1.00 98.38 296 GLU A C 1
ATOM 2236 O O . GLU A 1 296 ? -7.774 14.807 -0.027 1.00 98.38 296 GLU A O 1
ATOM 2241 N N . LYS A 1 297 ? -8.896 15.946 -1.613 1.00 98.06 297 LYS A N 1
ATOM 2242 C CA . LYS A 1 297 ? -8.508 15.072 -2.724 1.00 98.06 297 LYS A CA 1
ATOM 2243 C C . LYS A 1 297 ? -6.994 15.069 -2.917 1.00 98.06 297 LYS A C 1
ATOM 2245 O O . LYS A 1 297 ? -6.342 16.111 -2.904 1.00 98.06 297 LYS A O 1
ATOM 2250 N N . GLY A 1 298 ? -6.440 13.891 -3.183 1.00 96.12 298 GLY A N 1
ATOM 2251 C CA . GLY A 1 298 ? -5.017 13.727 -3.466 1.00 96.12 298 GLY A CA 1
ATOM 2252 C C . GLY A 1 298 ? -4.115 13.579 -2.240 1.00 96.12 298 GLY A C 1
ATOM 2253 O O . GLY A 1 298 ? -2.929 13.332 -2.429 1.00 96.12 298 GLY A O 1
ATOM 2254 N N . LEU A 1 299 ? -4.634 13.689 -1.010 1.00 98.06 299 LEU A N 1
ATOM 2255 C CA . LEU A 1 299 ? -3.895 13.286 0.191 1.00 98.06 299 LEU A CA 1
ATOM 2256 C C . LEU A 1 299 ? -3.795 11.762 0.280 1.00 98.06 299 LEU A C 1
ATOM 2258 O O . LEU A 1 299 ? -4.760 11.064 -0.021 1.00 98.06 299 LEU A O 1
ATOM 2262 N N . MET A 1 300 ? -2.661 11.247 0.752 1.00 98.69 300 MET A N 1
ATOM 2263 C CA . MET A 1 300 ? -2.556 9.846 1.163 1.00 98.69 300 MET A CA 1
ATOM 2264 C C . MET A 1 300 ? -3.132 9.702 2.570 1.00 98.69 300 MET A C 1
ATOM 2266 O O . MET A 1 300 ? -2.518 10.135 3.542 1.00 98.69 300 MET A O 1
ATOM 2270 N N . PHE A 1 301 ? -4.320 9.114 2.682 1.00 98.88 301 PHE A N 1
ATOM 2271 C CA . PHE A 1 301 ? -5.109 9.094 3.914 1.00 98.88 301 PHE A CA 1
ATOM 2272 C C . PHE A 1 301 ? -5.617 7.676 4.197 1.00 98.88 301 PHE A C 1
ATOM 2274 O O . PHE A 1 301 ? -6.062 6.989 3.280 1.00 98.88 301 PHE A O 1
ATOM 2281 N N . SER A 1 302 ? -5.522 7.213 5.448 1.00 98.88 302 SER A N 1
ATOM 2282 C CA . SER A 1 302 ? -6.002 5.888 5.867 1.00 98.88 302 SER A CA 1
ATOM 2283 C C . SER A 1 302 ? -7.516 5.834 5.990 1.00 98.88 302 SER A C 1
ATOM 2285 O O . SER A 1 302 ? -8.114 6.637 6.702 1.00 98.88 302 SER A O 1
ATOM 2287 N N . TYR A 1 303 ? -8.115 4.868 5.296 1.00 98.88 303 TYR A N 1
ATOM 2288 C CA . TYR A 1 303 ? -9.556 4.647 5.208 1.00 98.88 303 TYR A CA 1
ATOM 2289 C C . TYR A 1 303 ? -9.919 3.205 5.578 1.00 98.88 303 TYR A C 1
ATOM 2291 O O . TYR A 1 303 ? -9.055 2.323 5.530 1.00 98.88 303 TYR A O 1
ATOM 2299 N N . PRO A 1 304 ? -11.207 2.932 5.858 1.00 98.62 304 PRO A N 1
ATOM 2300 C CA . PRO A 1 304 ? -11.738 1.580 5.815 1.00 98.62 304 PRO A CA 1
ATOM 2301 C C . PRO A 1 304 ? -11.840 1.140 4.353 1.00 98.62 304 PRO A C 1
ATOM 2303 O O . PRO A 1 304 ? -12.580 1.727 3.563 1.00 98.62 304 PRO A O 1
ATOM 2306 N N . ILE A 1 305 ? -11.097 0.099 3.996 1.00 98.50 305 ILE A N 1
ATOM 2307 C CA . ILE A 1 305 ? -11.004 -0.442 2.641 1.00 98.50 305 ILE A CA 1
ATOM 2308 C C . ILE A 1 305 ? -11.516 -1.880 2.630 1.00 98.50 305 ILE A C 1
ATOM 2310 O O . ILE A 1 305 ? -11.257 -2.662 3.548 1.00 98.50 305 ILE A O 1
ATOM 2314 N N . ARG A 1 306 ? -12.211 -2.247 1.554 1.00 98.25 306 ARG A N 1
ATOM 2315 C CA . ARG A 1 306 ? -12.534 -3.641 1.225 1.00 98.25 306 ARG A CA 1
ATOM 2316 C C . ARG A 1 306 ? -12.113 -3.955 -0.205 1.00 98.25 306 ARG A C 1
ATOM 2318 O O . ARG A 1 306 ? -11.999 -3.055 -1.032 1.00 98.25 306 ARG A O 1
ATOM 2325 N N . THR A 1 307 ? -11.864 -5.225 -0.499 1.00 97.12 307 THR A N 1
ATOM 2326 C CA . THR A 1 307 ? -11.437 -5.688 -1.829 1.00 97.12 307 THR A CA 1
ATOM 2327 C C . THR A 1 307 ? -12.103 -7.005 -2.204 1.00 97.12 307 THR A C 1
ATOM 2329 O O . THR A 1 307 ? -12.386 -7.829 -1.335 1.00 97.12 307 THR A O 1
ATOM 2332 N N . ASP A 1 308 ? -12.309 -7.232 -3.500 1.00 95.44 308 ASP A N 1
ATOM 2333 C CA . ASP A 1 308 ? -12.704 -8.532 -4.067 1.00 95.44 308 ASP A CA 1
ATOM 2334 C C . ASP A 1 308 ? -11.485 -9.420 -4.413 1.00 95.44 308 ASP A C 1
ATOM 2336 O O . ASP A 1 308 ? -11.607 -10.446 -5.080 1.00 95.44 308 ASP A O 1
ATOM 2340 N N . GLY A 1 309 ? -10.285 -9.008 -3.986 1.00 89.19 309 GLY A N 1
ATOM 2341 C CA . GLY A 1 309 ? -8.999 -9.622 -4.324 1.00 89.19 309 GLY A CA 1
ATOM 2342 C C . GLY A 1 309 ? -8.368 -9.068 -5.607 1.00 89.19 309 GLY A C 1
ATOM 2343 O O . GLY A 1 309 ? -7.172 -9.256 -5.832 1.00 89.19 309 GLY A O 1
ATOM 2344 N N . LYS A 1 310 ? -9.128 -8.337 -6.429 1.00 86.44 310 LYS A N 1
ATOM 2345 C CA . LYS A 1 310 ? -8.660 -7.683 -7.658 1.00 86.44 310 LYS A CA 1
ATOM 2346 C C . LYS A 1 310 ? -8.758 -6.166 -7.557 1.00 86.44 310 LYS A C 1
ATOM 2348 O O . LYS A 1 310 ? -7.761 -5.491 -7.806 1.00 86.44 310 LYS A O 1
ATOM 2353 N N . LYS A 1 311 ? -9.914 -5.632 -7.180 1.00 91.31 311 LYS A N 1
ATOM 2354 C CA . LYS A 1 311 ? -10.200 -4.208 -6.999 1.00 91.31 311 LYS A CA 1
ATOM 2355 C C . LYS A 1 311 ? -10.534 -3.932 -5.543 1.00 91.31 311 LYS A C 1
ATOM 2357 O O . LYS A 1 311 ? -11.200 -4.730 -4.890 1.00 91.31 311 LYS A O 1
ATOM 2362 N N . TRP A 1 312 ? -10.086 -2.780 -5.066 1.00 96.00 312 TRP A N 1
ATOM 2363 C CA . TRP A 1 312 ? -10.390 -2.281 -3.735 1.00 96.00 312 TRP A CA 1
ATOM 2364 C C . TRP A 1 312 ? -11.290 -1.047 -3.826 1.00 96.00 312 TRP A C 1
ATOM 2366 O O . TRP A 1 312 ? -11.310 -0.364 -4.850 1.00 96.00 312 TRP A O 1
ATOM 2376 N N . GLU A 1 313 ? -12.021 -0.763 -2.755 1.00 97.88 313 GLU A N 1
ATOM 2377 C CA . GLU A 1 313 ? -12.838 0.441 -2.613 1.00 97.88 313 GLU A CA 1
ATOM 2378 C C . GLU A 1 313 ? -12.840 0.948 -1.165 1.00 97.88 313 GLU A C 1
ATOM 2380 O O . GLU A 1 313 ? -12.704 0.163 -0.219 1.00 97.88 313 GLU A O 1
ATOM 2385 N N . ILE A 1 314 ? -13.019 2.262 -0.999 1.00 98.75 314 ILE A N 1
ATOM 2386 C CA . ILE A 1 314 ? -13.324 2.879 0.298 1.00 98.75 314 ILE A CA 1
ATOM 2387 C C . ILE A 1 314 ? -14.741 2.479 0.693 1.00 98.75 314 ILE A C 1
ATOM 2389 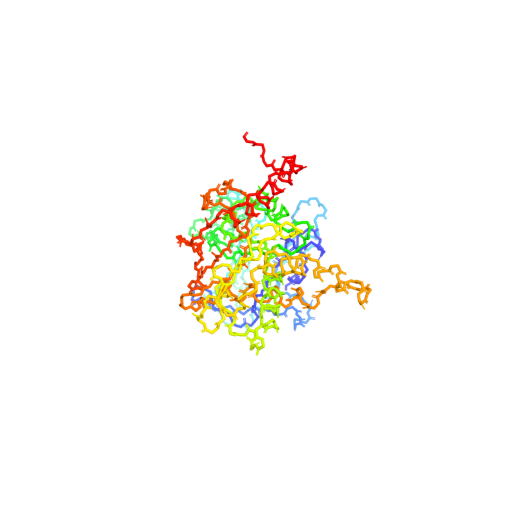O O . ILE A 1 314 ? -15.684 2.672 -0.074 1.00 98.75 314 ILE A O 1
ATOM 2393 N N . VAL A 1 315 ? -14.901 1.942 1.903 1.00 98.69 315 VAL A N 1
ATOM 2394 C CA . VAL A 1 315 ? -16.222 1.655 2.464 1.00 98.69 315 VAL A CA 1
ATOM 2395 C C . VAL A 1 315 ? -16.956 2.974 2.663 1.00 98.69 315 VAL A C 1
ATOM 2397 O O . VAL A 1 315 ? -16.483 3.844 3.390 1.00 98.69 315 VAL A O 1
ATOM 2400 N N . GLN A 1 316 ? -18.109 3.118 2.015 1.00 98.44 316 GLN A N 1
ATOM 2401 C CA . GLN A 1 316 ? -18.939 4.323 2.050 1.00 98.44 316 GLN A CA 1
ATOM 2402 C C . GLN A 1 316 ? -20.054 4.223 3.099 1.00 98.44 316 GLN A C 1
ATOM 2404 O O . GLN A 1 316 ? -20.445 3.129 3.507 1.00 98.44 316 GLN A O 1
ATOM 2409 N N . GLY A 1 317 ? -20.609 5.374 3.487 1.00 97.31 317 GLY A N 1
ATOM 2410 C CA . GLY A 1 317 ? -21.825 5.448 4.303 1.00 97.31 317 GLY A CA 1
ATOM 2411 C C . GLY A 1 317 ? -21.644 5.118 5.787 1.00 97.31 317 GLY A C 1
ATOM 2412 O O . GLY A 1 317 ? -22.637 4.873 6.469 1.00 97.31 317 GLY A O 1
ATOM 2413 N N . LEU A 1 318 ? -20.410 5.108 6.303 1.00 97.88 318 LEU A N 1
ATOM 2414 C CA . LEU A 1 318 ? -20.182 4.917 7.735 1.00 97.88 318 LEU A CA 1
ATOM 2415 C C . LEU A 1 318 ? -20.627 6.155 8.533 1.00 97.88 318 LEU A C 1
ATOM 2417 O O . LEU A 1 318 ? -20.353 7.284 8.112 1.00 97.88 318 LEU A O 1
ATOM 2421 N N . PRO A 1 319 ? -21.282 5.977 9.694 1.00 97.19 319 PRO A N 1
ATOM 2422 C CA . PRO A 1 319 ? -21.606 7.087 10.575 1.00 97.19 319 PRO A CA 1
ATOM 2423 C C . PRO A 1 319 ? -20.324 7.714 11.138 1.00 97.19 319 PRO A C 1
ATOM 2425 O O . PRO A 1 319 ? -19.466 7.031 11.700 1.00 97.19 319 PRO A O 1
ATOM 2428 N N . VAL A 1 320 ? -20.218 9.038 11.014 1.00 98.06 320 VAL A N 1
ATOM 2429 C CA . VAL A 1 320 ? -19.124 9.840 11.578 1.00 98.06 320 VAL A CA 1
ATOM 2430 C C . VAL A 1 320 ? -19.731 10.930 12.456 1.00 98.06 320 VAL A C 1
ATOM 2432 O O . VAL A 1 320 ? -20.171 11.965 11.957 1.00 98.06 320 VAL A O 1
ATOM 2435 N N . GLY A 1 321 ? -19.780 10.677 13.766 1.00 97.31 321 GLY A N 1
ATOM 2436 C CA . GLY A 1 321 ? -20.254 11.646 14.757 1.00 97.31 321 GLY A CA 1
ATOM 2437 C C . GLY A 1 321 ? -19.247 12.771 15.018 1.00 97.31 321 GLY A C 1
ATOM 2438 O O . GLY A 1 321 ? -18.121 12.740 14.525 1.00 97.31 321 GLY A O 1
ATOM 2439 N N . GLU A 1 322 ? -19.635 13.748 15.840 1.00 98.06 322 GLU A N 1
ATOM 2440 C CA . GLU A 1 322 ? -18.831 14.946 16.131 1.00 98.06 322 GLU A CA 1
ATOM 2441 C C . GLU A 1 322 ? -17.430 14.616 16.673 1.00 98.06 322 GLU A C 1
ATOM 2443 O O . GLU A 1 322 ? -16.434 15.148 16.183 1.00 98.06 322 GLU A O 1
ATOM 2448 N N . PHE A 1 323 ? -17.332 13.666 17.610 1.00 98.12 323 PHE A N 1
ATOM 2449 C CA . PHE A 1 323 ? -16.046 13.224 18.159 1.00 98.12 323 PHE A CA 1
ATOM 2450 C C . PHE A 1 323 ? -15.125 12.649 17.073 1.00 98.12 323 PHE A C 1
ATOM 2452 O O . PHE A 1 323 ? -13.972 13.065 16.940 1.00 98.12 323 PHE A O 1
ATOM 2459 N N . SER A 1 324 ? -15.635 11.706 16.274 1.00 98.44 324 SER A N 1
ATOM 2460 C CA . SER A 1 324 ? -14.879 11.083 15.184 1.00 98.44 324 SER A CA 1
ATOM 2461 C C . SER A 1 324 ? -14.483 12.116 14.135 1.00 98.44 324 SER A C 1
ATOM 2463 O O . SER A 1 324 ? -13.343 12.115 13.683 1.00 98.44 324 SER A O 1
ATOM 2465 N N . ARG A 1 325 ? -15.388 13.044 13.796 1.00 98.69 325 ARG A N 1
ATOM 2466 C CA . ARG A 1 325 ? -15.121 14.134 12.856 1.00 98.69 325 ARG A CA 1
ATOM 2467 C C . ARG A 1 325 ? -13.969 15.008 13.334 1.00 98.69 325 ARG A C 1
ATOM 2469 O O . ARG A 1 325 ? -13.047 15.234 12.562 1.00 98.69 325 ARG A O 1
ATOM 2476 N N . ALA A 1 326 ? -13.981 15.437 14.595 1.00 98.69 326 ALA A N 1
ATOM 2477 C CA . ALA A 1 326 ? -12.912 16.256 15.156 1.00 98.69 326 ALA A CA 1
ATOM 2478 C C . ALA A 1 326 ? -11.544 15.549 15.093 1.00 98.69 326 ALA A C 1
ATOM 2480 O O . ALA A 1 326 ? -10.544 16.165 14.726 1.00 98.69 326 ALA A O 1
ATOM 2481 N N . LYS A 1 327 ? -11.492 14.241 15.390 1.00 98.69 327 LYS A N 1
ATOM 2482 C CA . LYS A 1 327 ? -10.256 13.442 15.291 1.00 98.69 327 LYS A CA 1
ATOM 2483 C C . LYS A 1 327 ? -9.784 13.261 13.846 1.00 98.69 327 LYS A C 1
ATOM 2485 O O . LYS A 1 327 ? -8.601 13.440 13.575 1.00 98.69 327 LYS A O 1
ATOM 2490 N N . ILE A 1 328 ? -10.703 12.964 12.928 1.00 98.81 328 ILE A N 1
ATOM 2491 C CA . ILE A 1 328 ? -10.430 12.833 11.490 1.00 98.81 328 ILE A CA 1
ATOM 2492 C C . ILE A 1 328 ? -9.896 14.151 10.913 1.00 98.81 328 ILE A C 1
ATOM 2494 O O . ILE A 1 328 ? -8.903 14.145 10.193 1.00 98.81 328 ILE A O 1
ATOM 2498 N N . THR A 1 329 ? -10.498 15.286 11.270 1.00 98.81 329 THR A N 1
ATOM 2499 C CA . THR A 1 329 ? -10.034 16.608 10.828 1.00 98.81 329 THR A CA 1
ATOM 2500 C C . THR A 1 329 ? -8.648 16.938 11.380 1.00 98.81 329 THR A C 1
ATOM 2502 O O . THR A 1 329 ? -7.825 17.483 10.652 1.00 98.81 329 THR A O 1
ATOM 2505 N N . ALA A 1 330 ? -8.344 16.578 12.631 1.00 98.75 330 ALA A N 1
ATOM 2506 C CA . ALA A 1 330 ? -7.016 16.812 13.200 1.00 98.75 330 ALA A CA 1
ATOM 2507 C C . ALA A 1 330 ? -5.910 16.070 12.428 1.00 98.75 330 ALA A C 1
ATOM 2509 O O . ALA A 1 330 ? -4.887 16.665 12.098 1.00 98.75 330 ALA A O 1
ATOM 2510 N N . THR A 1 331 ? -6.127 14.794 12.095 1.00 98.75 331 THR A N 1
ATOM 2511 C CA . THR A 1 331 ? -5.144 14.005 11.332 1.00 98.75 331 THR A CA 1
ATOM 2512 C C . THR A 1 331 ? -5.091 14.381 9.847 1.00 98.75 331 THR A C 1
ATOM 2514 O O . THR A 1 331 ? -4.029 14.336 9.232 1.00 98.75 331 THR A O 1
ATOM 2517 N N . GLU A 1 332 ? -6.205 14.836 9.265 1.00 98.81 332 GLU A N 1
ATOM 2518 C CA . GLU A 1 332 ? -6.212 15.425 7.922 1.00 98.81 332 GLU A CA 1
ATOM 2519 C C . GLU A 1 332 ? -5.382 16.716 7.864 1.00 98.81 332 GLU A C 1
ATOM 2521 O O . GLU A 1 332 ? -4.616 16.908 6.922 1.00 98.81 332 GLU A O 1
ATOM 2526 N N . ASN A 1 333 ? -5.519 17.595 8.859 1.00 98.81 333 ASN A N 1
ATOM 2527 C CA . ASN A 1 333 ? -4.773 18.852 8.908 1.00 98.81 333 ASN A CA 1
ATOM 2528 C C . ASN A 1 333 ? -3.263 18.612 9.012 1.00 98.81 333 ASN A C 1
ATOM 2530 O O . ASN A 1 333 ? -2.514 19.254 8.284 1.00 98.81 333 ASN A O 1
ATOM 2534 N N . GLU A 1 334 ? -2.823 17.634 9.809 1.00 98.75 334 GLU A N 1
ATOM 2535 C CA . GLU A 1 334 ? -1.408 17.235 9.845 1.00 98.75 334 GLU A CA 1
ATOM 2536 C C . GLU A 1 334 ? -0.913 16.787 8.458 1.00 98.75 334 GLU A C 1
ATOM 2538 O O . GLU A 1 334 ? 0.144 17.217 8.008 1.00 98.75 334 GLU A O 1
ATOM 2543 N N . LEU A 1 335 ? -1.695 15.991 7.718 1.00 98.75 335 LEU A N 1
ATOM 2544 C CA . LEU A 1 335 ? -1.328 15.585 6.353 1.00 98.75 335 LEU A CA 1
ATOM 2545 C C . LEU A 1 335 ? -1.265 16.766 5.373 1.00 98.75 335 LEU A C 1
ATOM 2547 O O . LEU A 1 335 ? -0.447 16.754 4.452 1.00 98.75 335 LEU A O 1
ATOM 2551 N N . LYS A 1 336 ? -2.117 17.785 5.545 1.00 98.56 336 LYS A N 1
ATOM 2552 C CA . LYS A 1 336 ? -2.059 19.026 4.752 1.00 98.56 336 LYS A CA 1
ATOM 2553 C C . LYS A 1 336 ? -0.791 19.816 5.055 1.00 98.56 336 LYS A C 1
ATOM 2555 O O . LYS A 1 336 ? -0.154 20.308 4.125 1.00 98.56 336 LYS A O 1
ATOM 2560 N N . GLU A 1 337 ? -0.413 19.904 6.326 1.00 98.38 337 GLU A N 1
ATOM 2561 C CA . GLU A 1 337 ? 0.834 20.532 6.762 1.00 98.38 337 GLU A CA 1
ATOM 2562 C C . GLU A 1 337 ? 2.049 19.783 6.196 1.00 98.38 337 GLU A C 1
ATOM 2564 O O . GLU A 1 337 ? 2.898 20.404 5.559 1.00 98.38 337 GLU A O 1
ATOM 2569 N N . GLU A 1 338 ? 2.100 18.451 6.314 1.00 98.12 338 GLU A N 1
ATOM 2570 C CA . GLU A 1 338 ? 3.174 17.637 5.729 1.00 98.12 338 GLU A CA 1
ATOM 2571 C C . GLU A 1 338 ? 3.261 17.808 4.205 1.00 98.12 338 GLU A C 1
ATOM 2573 O O . GLU A 1 338 ? 4.350 18.012 3.668 1.00 98.12 338 GLU A O 1
ATOM 2578 N N . LYS A 1 339 ? 2.123 17.791 3.498 1.00 97.38 339 LYS A N 1
ATOM 2579 C CA . LYS A 1 339 ? 2.065 18.045 2.049 1.00 97.38 339 LYS A CA 1
ATOM 2580 C C . LYS A 1 339 ? 2.613 19.426 1.687 1.00 97.38 339 LYS A C 1
ATOM 2582 O O . LYS A 1 339 ? 3.313 19.545 0.683 1.00 97.38 339 LYS A O 1
ATOM 2587 N N . ALA A 1 340 ? 2.301 20.456 2.474 1.00 97.00 340 ALA A N 1
ATOM 2588 C CA . ALA A 1 340 ? 2.821 21.802 2.257 1.00 97.00 340 ALA A CA 1
ATOM 2589 C C . ALA A 1 340 ? 4.343 21.871 2.473 1.00 97.00 340 ALA A C 1
ATOM 2591 O O . ALA A 1 340 ? 5.033 22.549 1.714 1.00 97.00 340 ALA A O 1
ATOM 2592 N N . LEU A 1 341 ? 4.873 21.134 3.456 1.00 95.81 341 LEU A N 1
ATOM 2593 C CA . LEU A 1 341 ? 6.312 21.063 3.736 1.00 95.81 341 LEU A CA 1
ATOM 2594 C C . LEU A 1 341 ? 7.120 20.385 2.623 1.00 95.81 341 LEU A C 1
ATOM 2596 O O . LEU A 1 341 ? 8.300 20.686 2.483 1.00 95.81 341 LEU A O 1
ATOM 2600 N N . VAL A 1 342 ? 6.503 19.494 1.841 1.00 94.75 342 VAL A N 1
ATOM 2601 C CA . VAL A 1 342 ? 7.156 18.788 0.722 1.00 94.75 342 VAL A CA 1
ATOM 2602 C C . VAL A 1 342 ? 6.732 19.314 -0.650 1.00 94.75 342 VAL A C 1
ATOM 2604 O O . VAL A 1 342 ? 6.908 18.631 -1.658 1.00 94.75 342 VAL A O 1
ATOM 2607 N N . ALA A 1 343 ? 6.130 20.506 -0.715 1.00 92.81 343 ALA A N 1
ATOM 2608 C CA . ALA A 1 343 ? 5.554 21.046 -1.945 1.00 92.81 343 ALA A CA 1
ATOM 2609 C C . ALA A 1 343 ? 6.575 21.205 -3.088 1.00 92.81 343 ALA A C 1
ATOM 2611 O O . ALA A 1 343 ? 6.207 21.108 -4.256 1.00 92.81 343 ALA A O 1
ATOM 2612 N N . ASP A 1 344 ? 7.851 21.416 -2.769 1.00 93.25 344 ASP A N 1
ATOM 2613 C CA . ASP A 1 344 ? 8.964 21.495 -3.719 1.00 93.25 344 ASP A CA 1
ATOM 2614 C C . ASP A 1 344 ? 9.344 20.138 -4.340 1.00 93.25 344 ASP A C 1
ATOM 2616 O O . ASP A 1 344 ? 9.929 20.102 -5.423 1.00 93.25 344 ASP A O 1
ATOM 2620 N N . LEU A 1 345 ? 8.968 19.032 -3.692 1.00 89.62 345 LEU A N 1
ATOM 2621 C CA . LEU A 1 345 ? 9.124 17.663 -4.193 1.00 89.62 345 LEU A CA 1
ATOM 2622 C C . LEU A 1 345 ? 7.922 17.191 -5.025 1.00 89.62 345 LEU A C 1
ATOM 2624 O O . LEU A 1 345 ? 7.941 16.082 -5.564 1.00 89.62 345 LEU A O 1
ATOM 2628 N N . LEU A 1 346 ? 6.862 17.998 -5.113 1.00 88.88 346 LEU A N 1
ATOM 2629 C CA . LEU A 1 346 ? 5.658 17.686 -5.876 1.00 88.88 346 LEU A CA 1
ATOM 2630 C C . LEU A 1 346 ? 5.660 18.429 -7.225 1.00 88.88 346 LEU A C 1
ATOM 2632 O O . LEU A 1 346 ? 6.219 19.523 -7.334 1.00 88.88 346 LEU A O 1
ATOM 2636 N N . PRO A 1 347 ? 5.028 17.868 -8.275 1.00 81.38 347 PRO A N 1
ATOM 2637 C CA . PRO A 1 347 ? 4.835 18.569 -9.536 1.00 81.38 347 PRO A CA 1
ATOM 2638 C C . PRO A 1 347 ? 4.160 19.922 -9.303 1.00 81.38 347 PRO A C 1
ATOM 2640 O O . PRO A 1 347 ? 3.158 20.008 -8.588 1.00 81.38 347 PRO A O 1
ATOM 2643 N N . LYS A 1 348 ? 4.701 20.975 -9.922 1.00 72.50 348 LYS A N 1
ATOM 2644 C CA . LYS A 1 348 ? 4.062 22.293 -9.915 1.00 72.50 348 LYS A CA 1
ATOM 2645 C C . LYS A 1 348 ? 2.738 22.197 -10.679 1.00 72.50 348 LYS A C 1
ATOM 2647 O O . LYS A 1 348 ? 2.699 21.570 -11.737 1.00 72.50 348 LYS A O 1
ATOM 2652 N N . ALA A 1 349 ? 1.687 22.758 -10.082 1.00 55.81 349 ALA A N 1
ATOM 2653 C CA . ALA A 1 349 ? 0.332 22.770 -10.629 1.00 55.81 349 ALA A CA 1
ATOM 2654 C C . ALA A 1 349 ? 0.243 23.493 -11.978 1.00 55.81 349 ALA A C 1
ATOM 2656 O O . ALA A 1 349 ? 1.023 24.456 -12.179 1.00 55.81 349 ALA A O 1
#

Radius of gyration: 28.67 Å; chains: 1; bounding box: 57×54×79 Å

Foldseek 3Di:
DWDALVAADKADRPDPVRHDDDPDAAWDADPNRIDGQDQLVPDPNSHGDDQAQDDPDPIPSVVHHNDDDDDDPDDDPDDDDDAQEDAVLLPFPAFPDKDWDADPVRDIDIDTDHRLARHAYPPQDDSSYPPDDRPPDCQQVLVAADEAEPPQRQLVLLLVLQPDPRHDQQSTWYFPLLLQLQLLVVLCVLLVHDSVQKFQWFFKFTPALLIDTDQQRIDGNNHRSCVRNVCVVCNLPVSSNCSRCVQVVCCVVPVDGPVVSSVVSVVVVVCQLQAFDPPPGFYWMFGQDPCAPNQDGRGRIIAGWGDNRPDIDGDHDDDQDPSNVVSNVSNSVVSVVSCVVCVVSGDDD